Protein AF-X0XVJ3-F1 (afdb_monomer)

pLDDT: mean 87.6, std 14.38, range [39.53, 98.56]

Nearest PDB structures (foldseek):
  1xoc-assembly1_A  TM=8.394E-01  e=3.264E-09  Bacillus subtilis
  2noo-assembly1_A  TM=8.140E-01  e=4.674E-08  Escherichia coli K-12
  4oeu-assembly1_A  TM=8.675E-01  e=1.258E-07  Campylobacter jejuni subsp. jejuni NCTC 11168 = ATCC 700819
  4oes-assembly1_A  TM=7.755E-01  e=3.030E-08  Brucella suis
  5yhg-assembly1_A  TM=7.948E-01  e=1.084E-05  Staphylococcus aureus

InterPro domains:
  IPR000914 Solute-binding protein family 5 domain [PF00496] (13-112)
  IPR039424 Solute-binding protein family 5 [PTHR30290] (11-183)

Structure (mmCIF, N/CA/C/O backbone):
data_AF-X0XVJ3-F1
#
_entry.id   AF-X0XVJ3-F1
#
loop_
_atom_site.group_PDB
_atom_site.id
_atom_site.type_symbol
_atom_site.label_atom_id
_atom_site.label_alt_id
_atom_site.label_comp_id
_atom_site.label_asym_id
_atom_site.label_entity_id
_atom_site.label_seq_id
_atom_site.pdbx_PDB_ins_code
_atom_site.Cartn_x
_atom_site.Cartn_y
_atom_site.Cartn_z
_atom_site.occupancy
_atom_site.B_iso_or_equiv
_atom_site.auth_seq_id
_atom_site.auth_comp_id
_atom_site.auth_asym_id
_atom_site.auth_atom_id
_atom_site.pdbx_PDB_model_num
ATOM 1 N N . MET A 1 1 ? 5.724 -6.124 -16.038 1.00 57.69 1 MET A N 1
ATOM 2 C CA . MET A 1 1 ? 6.894 -6.529 -15.238 1.00 57.69 1 MET A CA 1
ATOM 3 C C . MET A 1 1 ? 7.642 -7.742 -15.782 1.00 57.69 1 MET A C 1
ATOM 5 O O . MET A 1 1 ? 8.840 -7.755 -15.599 1.00 57.69 1 MET A O 1
ATOM 9 N N . GLY A 1 2 ? 7.043 -8.700 -16.508 1.00 73.19 2 GLY A N 1
ATOM 10 C CA . GLY A 1 2 ? 7.837 -9.722 -17.224 1.00 73.19 2 GLY A CA 1
ATOM 11 C C . GLY A 1 2 ? 8.824 -10.461 -16.310 1.00 73.19 2 GLY A C 1
ATOM 12 O O . GLY A 1 2 ? 8.446 -10.845 -15.207 1.00 73.19 2 GLY A O 1
ATOM 13 N N . ASP A 1 3 ? 10.075 -10.588 -16.748 1.00 81.56 3 ASP A N 1
ATOM 14 C CA . ASP A 1 3 ? 11.139 -11.284 -16.011 1.00 81.56 3 ASP A CA 1
ATOM 15 C C . ASP A 1 3 ? 11.620 -10.528 -14.755 1.00 81.56 3 ASP A C 1
ATOM 17 O O . ASP A 1 3 ? 12.412 -11.063 -13.988 1.00 81.56 3 ASP A O 1
ATOM 21 N N . TRP A 1 4 ? 11.128 -9.310 -14.500 1.00 88.00 4 TRP A N 1
ATOM 22 C CA . TRP A 1 4 ? 11.471 -8.531 -13.307 1.00 88.00 4 TRP A CA 1
ATOM 23 C C . TRP A 1 4 ? 10.712 -8.963 -12.051 1.00 88.00 4 TRP A C 1
ATOM 25 O O . TRP A 1 4 ? 11.080 -8.539 -10.965 1.00 88.00 4 TRP A O 1
ATOM 35 N N . VAL A 1 5 ? 9.660 -9.780 -12.161 1.00 88.12 5 VAL A N 1
ATOM 36 C CA . VAL A 1 5 ? 8.877 -10.227 -10.993 1.00 88.12 5 VAL A CA 1
ATOM 37 C C . VAL A 1 5 ? 9.627 -11.324 -10.244 1.00 88.12 5 VAL A C 1
ATOM 39 O O . VAL A 1 5 ? 9.959 -12.348 -10.842 1.00 88.12 5 VAL A O 1
ATOM 42 N N . ASN A 1 6 ? 9.832 -11.141 -8.940 1.00 91.94 6 ASN A N 1
ATOM 43 C CA . ASN A 1 6 ? 10.345 -12.192 -8.073 1.00 91.94 6 ASN A CA 1
ATOM 44 C C . ASN A 1 6 ? 9.269 -13.279 -7.897 1.00 91.94 6 ASN A C 1
ATOM 46 O O . ASN A 1 6 ? 8.253 -13.075 -7.231 1.00 91.94 6 ASN A O 1
ATOM 50 N N . ALA A 1 7 ? 9.475 -14.435 -8.531 1.00 89.25 7 ALA A N 1
ATOM 51 C CA . ALA A 1 7 ? 8.517 -15.541 -8.519 1.00 89.25 7 ALA A CA 1
ATOM 52 C C . ALA A 1 7 ? 8.515 -16.345 -7.206 1.00 89.25 7 ALA A C 1
ATOM 54 O O . ALA A 1 7 ? 7.609 -17.157 -7.004 1.00 89.25 7 ALA A O 1
ATOM 55 N N . ASP A 1 8 ? 9.504 -16.128 -6.336 1.00 92.12 8 ASP A N 1
ATOM 56 C CA . ASP A 1 8 ? 9.624 -16.822 -5.053 1.00 92.12 8 ASP A CA 1
ATOM 57 C C . ASP A 1 8 ? 8.793 -16.147 -3.948 1.00 92.12 8 ASP A C 1
ATOM 59 O O . ASP A 1 8 ? 8.512 -16.768 -2.919 1.00 92.12 8 ASP A O 1
ATOM 63 N N . LEU A 1 9 ? 8.328 -14.910 -4.173 1.00 90.88 9 LEU A N 1
ATOM 64 C CA . LEU A 1 9 ? 7.411 -14.224 -3.264 1.00 90.88 9 LEU A CA 1
ATOM 65 C C . LEU A 1 9 ? 6.023 -14.865 -3.323 1.00 90.88 9 LEU A C 1
ATOM 67 O O . LEU A 1 9 ? 5.309 -14.803 -4.328 1.00 90.88 9 LEU A O 1
ATOM 71 N N . VAL A 1 10 ? 5.626 -15.480 -2.211 1.00 90.44 10 VAL A N 1
ATOM 72 C CA . VAL A 1 10 ? 4.333 -16.153 -2.083 1.00 90.44 10 VAL A CA 1
ATOM 73 C C . VAL A 1 10 ? 3.303 -15.180 -1.505 1.00 90.44 10 VAL A C 1
ATOM 75 O O . VAL A 1 10 ? 3.509 -14.676 -0.401 1.00 90.44 10 VAL A O 1
ATOM 78 N N . PRO A 1 11 ? 2.167 -14.943 -2.188 1.00 87.00 11 PRO A N 1
ATOM 79 C CA . PRO A 1 11 ? 1.102 -14.103 -1.654 1.00 87.00 11 PRO A CA 1
ATOM 80 C C . PRO A 1 11 ? 0.586 -14.611 -0.306 1.00 87.00 11 PRO A C 1
ATOM 82 O O . PRO A 1 11 ? 0.371 -15.812 -0.122 1.00 87.00 11 PRO A O 1
ATOM 85 N N . ILE A 1 12 ? 0.330 -13.682 0.612 1.00 89.38 12 ILE A N 1
ATOM 86 C CA . ILE A 1 12 ? -0.247 -14.000 1.917 1.00 89.38 12 ILE A CA 1
ATOM 87 C C . ILE A 1 12 ? -1.716 -14.393 1.708 1.00 89.38 12 ILE A C 1
ATOM 89 O O . ILE A 1 12 ? -2.473 -13.623 1.106 1.00 89.38 12 ILE A O 1
ATOM 93 N N . PRO A 1 13 ? -2.142 -15.586 2.156 1.00 91.75 13 PRO A N 1
ATOM 94 C CA . PRO A 1 13 ? -3.535 -15.982 2.052 1.00 91.75 13 PRO A CA 1
ATOM 95 C C . PRO A 1 13 ? -4.406 -15.125 2.973 1.00 91.75 13 PRO A C 1
ATOM 97 O O . PRO A 1 13 ? -3.974 -14.687 4.036 1.00 91.75 13 PRO A O 1
ATOM 100 N N . PHE A 1 14 ? -5.663 -14.927 2.582 1.00 91.81 14 PHE A N 1
ATOM 101 C CA . PHE A 1 14 ? -6.652 -14.323 3.466 1.00 91.81 14 PHE A CA 1
ATOM 102 C C . PHE A 1 14 ? -6.987 -15.289 4.610 1.00 91.81 14 PHE A C 1
ATOM 104 O O . PHE A 1 14 ? -7.555 -16.357 4.363 1.00 91.81 14 PHE A O 1
ATOM 111 N N . ASP A 1 15 ? -6.623 -14.907 5.834 1.00 95.69 15 ASP A N 1
ATOM 112 C CA . ASP A 1 15 ? -6.812 -15.697 7.052 1.00 95.69 15 ASP A CA 1
ATOM 113 C C . ASP A 1 15 ? -7.130 -14.773 8.251 1.00 95.69 15 ASP A C 1
ATOM 115 O O . ASP A 1 15 ? -6.219 -14.223 8.877 1.00 95.69 15 ASP A O 1
ATOM 119 N N . PRO A 1 16 ? -8.423 -14.557 8.563 1.00 95.62 16 PRO A N 1
ATOM 120 C CA . PRO A 1 16 ? -8.834 -13.740 9.705 1.00 95.62 16 PRO A CA 1
ATOM 121 C C . PRO A 1 16 ? -8.408 -14.311 11.061 1.00 95.62 16 PRO A C 1
ATOM 123 O O . PRO A 1 16 ? -8.186 -13.542 11.995 1.00 95.62 16 PRO A O 1
ATOM 126 N N . ASP A 1 17 ? -8.278 -15.635 11.196 1.00 96.75 17 ASP A N 1
ATOM 127 C CA . ASP A 1 17 ? -7.848 -16.251 12.456 1.00 96.75 17 ASP A CA 1
ATOM 128 C C . ASP A 1 17 ? -6.380 -15.896 12.736 1.00 96.75 17 ASP A C 1
ATOM 130 O O . ASP A 1 17 ? -6.022 -15.519 13.854 1.00 96.75 17 ASP A O 1
ATOM 134 N N . GLU A 1 18 ? -5.537 -15.937 11.701 1.00 96.50 18 GLU A N 1
ATOM 135 C CA . GLU A 1 18 ? -4.146 -15.491 11.789 1.00 96.50 18 GLU A CA 1
ATOM 136 C C . GLU A 1 18 ? -4.036 -13.980 12.038 1.00 96.50 18 GLU A C 1
ATOM 138 O O . GLU A 1 18 ? -3.216 -13.548 12.850 1.00 96.50 18 GLU A O 1
ATOM 143 N N . GLY A 1 19 ? -4.890 -13.172 11.399 1.00 95.62 19 GLY A N 1
ATOM 144 C CA . GLY A 1 19 ? -4.974 -11.731 11.659 1.00 95.62 19 GLY A CA 1
ATOM 145 C C . GLY A 1 19 ? -5.301 -11.422 13.123 1.00 95.62 19 GLY A C 1
ATOM 146 O O . GLY A 1 19 ? -4.598 -10.638 13.762 1.00 95.62 19 GLY A O 1
ATOM 147 N N . ASN A 1 20 ? -6.304 -12.104 13.684 1.00 96.62 20 ASN A N 1
ATOM 148 C CA . ASN A 1 20 ? -6.654 -11.999 15.101 1.00 96.62 20 ASN A CA 1
ATOM 149 C C . ASN A 1 20 ? -5.478 -12.389 16.009 1.00 96.62 20 ASN A C 1
ATOM 151 O O . ASN A 1 20 ? -5.160 -11.648 16.937 1.00 96.62 20 ASN A O 1
ATOM 155 N N . ARG A 1 21 ? -4.788 -13.500 15.713 1.00 97.31 21 ARG A N 1
ATOM 156 C CA . ARG A 1 21 ? -3.612 -13.944 16.481 1.00 97.31 21 ARG A CA 1
ATOM 157 C C . ARG A 1 21 ? -2.502 -12.889 16.490 1.00 97.31 21 ARG A C 1
ATOM 159 O O . ARG A 1 21 ? -1.929 -12.626 17.543 1.00 97.31 21 ARG A O 1
ATOM 166 N N . ILE A 1 22 ? -2.194 -12.292 15.337 1.00 96.50 22 ILE A N 1
ATOM 167 C CA . ILE A 1 22 ? -1.153 -11.259 15.216 1.00 96.50 22 ILE A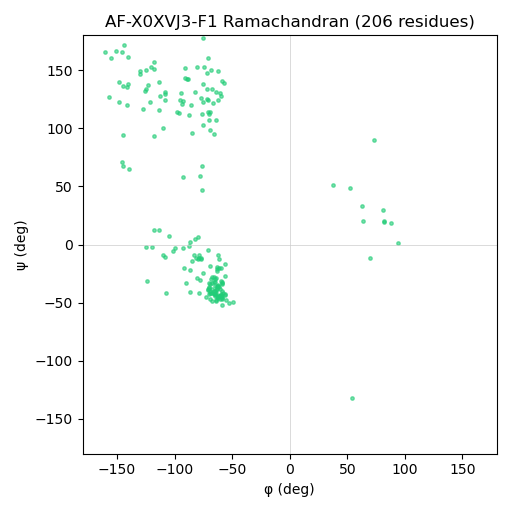 CA 1
ATOM 168 C C . ILE A 1 22 ? -1.515 -10.023 16.047 1.00 96.50 22 ILE A C 1
ATOM 170 O O . ILE A 1 22 ? -0.661 -9.508 16.768 1.00 96.50 22 ILE A O 1
ATOM 174 N N . LEU A 1 23 ? -2.768 -9.564 15.974 1.00 97.19 23 LEU A N 1
ATOM 175 C CA . LEU A 1 23 ? -3.234 -8.404 16.737 1.00 97.19 23 LEU A CA 1
ATOM 176 C C . LEU A 1 23 ? -3.198 -8.664 18.249 1.00 97.19 23 LEU A C 1
ATOM 178 O O . LEU A 1 23 ? -2.712 -7.820 18.997 1.00 97.19 23 LEU A O 1
ATOM 182 N N . GLU A 1 24 ? -3.623 -9.849 18.695 1.00 95.12 24 GLU A N 1
ATOM 183 C CA . GLU A 1 24 ? -3.545 -10.258 20.105 1.00 95.12 24 GLU A CA 1
ATOM 184 C C . GLU A 1 24 ? -2.098 -10.330 20.609 1.00 95.12 24 GLU A C 1
ATOM 186 O O . GLU A 1 24 ? -1.783 -9.810 21.677 1.00 95.12 24 GLU A O 1
ATOM 191 N N . GLU A 1 25 ? -1.187 -10.933 19.838 1.00 97.06 25 GLU A N 1
ATOM 192 C CA . GLU A 1 25 ? 0.235 -11.010 20.201 1.00 97.06 25 GLU A CA 1
ATOM 193 C C . GLU A 1 25 ? 0.913 -9.637 20.250 1.00 97.06 25 GLU A C 1
ATOM 195 O O . GLU A 1 25 ? 1.844 -9.439 21.035 1.00 97.06 25 GLU A O 1
ATOM 200 N N . ALA A 1 26 ? 0.435 -8.690 19.442 1.00 96.62 26 ALA A N 1
ATOM 201 C CA . ALA A 1 26 ? 0.865 -7.299 19.470 1.00 96.62 26 ALA A CA 1
ATOM 202 C C . ALA A 1 26 ? 0.218 -6.482 20.609 1.00 96.62 26 ALA A C 1
ATOM 204 O O . ALA A 1 26 ? 0.667 -5.368 20.878 1.00 96.62 26 ALA A O 1
ATOM 205 N N . GLY A 1 27 ? -0.769 -7.043 21.317 1.00 96.50 27 GLY A N 1
ATOM 206 C CA . GLY A 1 27 ? -1.428 -6.415 22.464 1.00 96.50 27 GLY A CA 1
ATOM 207 C C . GLY A 1 27 ? -2.626 -5.533 22.114 1.00 96.50 27 GLY A C 1
ATOM 208 O O . GLY A 1 27 ? -3.008 -4.711 22.942 1.00 96.50 27 GLY A O 1
ATOM 209 N N . TYR A 1 28 ? -3.203 -5.690 20.920 1.00 97.81 28 TYR A N 1
ATOM 210 C CA . TYR A 1 28 ? -4.453 -5.036 20.542 1.00 97.81 28 TYR A CA 1
ATOM 211 C C . TYR A 1 28 ? -5.636 -5.905 20.961 1.00 97.81 28 TYR A C 1
ATOM 213 O O . TYR A 1 28 ? -5.858 -6.979 20.394 1.00 97.81 28 TYR A O 1
ATOM 221 N N . GLU A 1 29 ? -6.411 -5.457 21.939 1.00 95.62 29 GLU A N 1
AT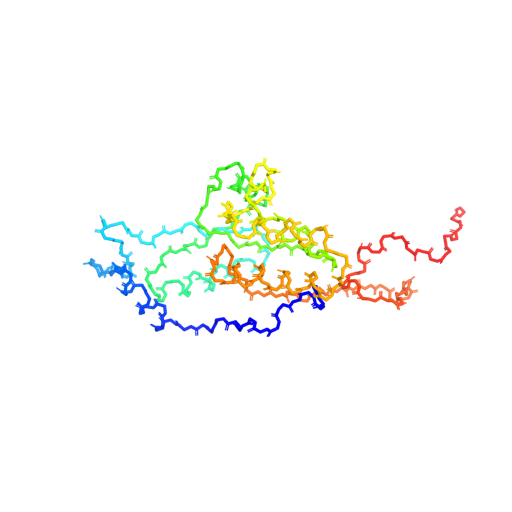OM 222 C CA . GLU A 1 29 ? -7.548 -6.194 22.504 1.00 95.62 29 GLU A CA 1
ATOM 223 C C . GLU A 1 29 ? -8.807 -5.329 22.430 1.00 95.62 29 GLU A C 1
ATOM 225 O O . GLU A 1 29 ? -8.692 -4.119 22.479 1.00 95.62 29 GLU A O 1
ATOM 230 N N . ASP A 1 30 ? -9.990 -5.936 22.311 1.00 96.31 30 ASP A N 1
ATOM 231 C CA . ASP A 1 30 ? -11.277 -5.244 22.504 1.00 96.31 30 ASP A CA 1
ATOM 232 C C . ASP A 1 30 ? -11.597 -5.252 24.008 1.00 96.31 30 ASP A C 1
ATOM 234 O O . ASP A 1 30 ? -12.032 -6.261 24.582 1.00 96.31 30 ASP A O 1
ATOM 238 N N . SER A 1 31 ? -11.254 -4.155 24.674 1.00 94.06 31 SER A N 1
ATOM 239 C CA . SER A 1 31 ? -11.276 -4.022 26.127 1.00 94.06 31 SER A CA 1
ATOM 240 C C . SER A 1 31 ? -12.636 -3.583 26.674 1.00 94.06 31 SER A C 1
ATOM 242 O O . SER A 1 31 ? -12.933 -3.850 27.850 1.00 94.06 31 SER A O 1
ATOM 244 N N . ASP A 1 32 ? -13.478 -2.956 25.849 1.00 94.38 32 ASP A N 1
ATOM 245 C CA . ASP A 1 32 ? -14.793 -2.447 26.241 1.00 94.38 32 ASP A CA 1
ATOM 246 C C . ASP A 1 32 ? -15.988 -3.245 25.670 1.00 94.38 32 ASP A C 1
ATOM 248 O O . ASP A 1 32 ? -17.110 -3.144 26.190 1.00 94.38 32 ASP A O 1
ATOM 252 N N . GLY A 1 33 ? -15.726 -4.151 24.726 1.00 95.25 33 GLY A N 1
ATOM 253 C CA . GLY A 1 33 ? -16.678 -5.088 24.142 1.00 95.25 33 GLY A CA 1
ATOM 254 C C . GLY A 1 33 ? -17.544 -4.488 23.036 1.00 95.25 33 GLY A C 1
ATOM 255 O O . GLY A 1 33 ? -18.638 -5.022 22.791 1.00 95.25 33 GLY A O 1
ATOM 256 N N . ASP A 1 34 ? -17.132 -3.377 22.423 1.00 96.00 34 ASP A N 1
ATOM 257 C CA . ASP A 1 34 ? -17.852 -2.736 21.321 1.00 96.00 34 ASP A CA 1
ATOM 258 C C . ASP A 1 34 ? -17.562 -3.359 19.940 1.00 96.00 34 ASP A C 1
ATOM 260 O O . ASP A 1 34 ? -18.306 -3.110 18.982 1.00 96.00 34 ASP A O 1
ATOM 264 N N . GLY A 1 35 ? -16.575 -4.259 19.870 1.00 95.62 35 GLY A N 1
ATOM 265 C CA . GLY A 1 35 ? -16.154 -4.963 18.663 1.00 95.62 35 GLY A CA 1
ATOM 266 C C . GLY A 1 35 ? -14.992 -4.308 17.913 1.00 95.62 35 GLY A C 1
ATOM 267 O O . GLY A 1 35 ? -14.594 -4.839 16.874 1.00 95.62 35 GLY A O 1
ATOM 268 N N . ILE A 1 36 ? -14.445 -3.195 18.404 1.00 98.12 36 ILE A N 1
ATOM 269 C CA . ILE A 1 36 ? -13.250 -2.530 17.882 1.00 98.12 36 ILE A CA 1
ATOM 270 C C . ILE A 1 36 ? -12.114 -2.754 18.884 1.00 98.12 36 ILE A C 1
ATOM 272 O O . ILE A 1 36 ? -12.267 -2.575 20.083 1.00 98.12 36 ILE A O 1
ATOM 276 N N . ARG A 1 37 ? -10.947 -3.181 18.402 1.00 98.31 37 ARG A N 1
ATOM 277 C CA . ARG A 1 37 ? -9.769 -3.353 19.259 1.00 98.31 37 ARG A CA 1
ATOM 278 C C . ARG A 1 37 ? -9.175 -1.997 19.614 1.00 98.31 37 ARG A C 1
ATOM 280 O O . ARG A 1 37 ? -9.224 -1.069 18.807 1.00 98.31 37 ARG A O 1
ATOM 287 N N . GLU A 1 38 ? -8.516 -1.913 20.759 1.00 98.19 38 GLU A N 1
ATOM 288 C CA . GLU A 1 38 ? -7.741 -0.750 21.169 1.00 98.19 38 GLU A CA 1
ATOM 289 C C . GLU A 1 38 ? -6.256 -1.071 21.346 1.00 98.19 38 GLU A C 1
ATOM 291 O O . GLU A 1 38 ? -5.851 -2.217 21.556 1.00 98.19 38 GLU A O 1
ATOM 296 N N . ASP A 1 39 ? -5.424 -0.036 21.246 1.00 96.12 39 ASP A N 1
ATOM 297 C CA . ASP A 1 39 ? -4.016 -0.106 21.619 1.00 96.12 39 ASP A CA 1
ATOM 298 C C . ASP A 1 39 ? -3.811 -0.096 23.148 1.00 96.12 39 ASP A C 1
ATOM 300 O O . ASP A 1 39 ? -4.740 0.040 23.946 1.00 96.12 39 ASP A O 1
ATOM 304 N N . ALA A 1 40 ? -2.552 -0.208 23.580 1.00 93.44 40 ALA A N 1
ATOM 305 C CA . ALA A 1 40 ? -2.197 -0.219 25.000 1.00 93.44 40 ALA A CA 1
ATOM 306 C C . ALA A 1 40 ? -2.545 1.084 25.755 1.00 93.44 40 ALA A C 1
ATOM 308 O O . ALA A 1 40 ? -2.607 1.073 26.988 1.00 93.44 40 ALA A O 1
ATOM 309 N N . ASP A 1 41 ? -2.752 2.191 25.037 1.00 94.75 41 ASP A N 1
ATOM 310 C CA . ASP A 1 41 ? -3.157 3.486 25.584 1.00 94.75 41 ASP A CA 1
ATOM 311 C C . ASP A 1 41 ? -4.693 3.668 25.573 1.00 94.75 41 ASP A C 1
ATOM 313 O O . ASP A 1 41 ? -5.200 4.655 26.119 1.00 94.75 41 ASP A O 1
ATOM 317 N N . GLY A 1 42 ? -5.437 2.698 25.028 1.00 95.12 42 GLY A N 1
ATOM 318 C CA . GLY A 1 42 ? -6.894 2.699 24.918 1.00 95.12 42 GLY A CA 1
ATOM 319 C C . GLY A 1 42 ? -7.422 3.492 23.722 1.00 95.12 42 GLY A C 1
ATOM 320 O O . GLY A 1 42 ? -8.579 3.912 23.745 1.00 95.12 42 GLY A O 1
ATOM 321 N N . ASN A 1 43 ? -6.593 3.754 22.707 1.00 96.88 43 ASN A N 1
ATOM 322 C CA . ASN A 1 43 ? -7.067 4.354 21.462 1.00 96.88 43 ASN A CA 1
ATOM 323 C C . ASN A 1 43 ? -7.654 3.259 20.563 1.00 96.88 43 ASN A C 1
ATOM 325 O O . ASN A 1 43 ? -6.983 2.248 20.341 1.00 96.88 43 ASN A O 1
ATOM 329 N N . PRO A 1 44 ? -8.863 3.449 20.012 1.00 97.81 44 PRO A N 1
ATOM 330 C CA . PRO A 1 44 ? -9.476 2.451 19.151 1.00 97.81 44 PRO A CA 1
ATOM 331 C C . PRO A 1 44 ? -8.769 2.382 17.793 1.00 97.81 44 PRO A C 1
ATOM 333 O O . PRO A 1 44 ? -8.285 3.394 17.276 1.00 97.81 44 PRO A O 1
ATOM 336 N N . LEU A 1 45 ? -8.735 1.189 17.196 1.00 98.19 45 LEU A N 1
ATOM 337 C CA . LEU A 1 45 ? -8.213 0.947 15.851 1.00 98.19 45 LEU A CA 1
ATOM 338 C C . LEU A 1 45 ? -9.213 1.424 14.789 1.00 98.19 45 LEU A C 1
ATOM 340 O O . LEU A 1 45 ? -9.816 0.630 14.063 1.00 98.19 45 LEU A O 1
ATOM 344 N N . GLU A 1 46 ? -9.396 2.740 14.720 1.00 97.88 46 GLU A N 1
ATOM 345 C CA . GLU A 1 46 ? -10.215 3.417 13.719 1.00 97.88 46 GLU A CA 1
ATOM 346 C C . GLU A 1 46 ? -9.336 4.165 12.718 1.00 97.88 46 GLU A C 1
ATOM 348 O O . GLU A 1 46 ? -8.544 5.031 13.087 1.00 97.88 46 GLU A O 1
ATOM 353 N N . TYR A 1 47 ? -9.518 3.865 11.436 1.00 98.06 47 TYR A N 1
ATOM 354 C CA . TYR A 1 47 ? -8.700 4.402 10.358 1.00 98.06 47 TYR A CA 1
ATOM 355 C C . TYR A 1 47 ? -9.550 4.975 9.228 1.00 98.06 47 TYR A C 1
ATOM 357 O O . TYR A 1 47 ? -10.649 4.510 8.916 1.00 98.06 47 TYR A O 1
ATOM 365 N N . ARG A 1 48 ? -9.010 5.987 8.557 1.00 97.25 48 ARG A N 1
ATOM 366 C CA . ARG A 1 48 ? -9.608 6.609 7.380 1.00 97.25 48 ARG A CA 1
ATOM 367 C C . ARG A 1 48 ? -9.212 5.827 6.130 1.00 97.25 48 ARG A C 1
ATOM 369 O O . ARG A 1 48 ? -8.028 5.712 5.818 1.00 97.25 48 ARG A O 1
ATOM 376 N N . LEU A 1 49 ? -10.211 5.307 5.414 1.00 97.38 49 LEU A N 1
ATOM 377 C CA . LEU A 1 49 ? -10.033 4.514 4.196 1.00 97.38 49 LEU A CA 1
ATOM 378 C C . LEU A 1 49 ? -10.580 5.255 2.974 1.00 97.38 49 LEU A C 1
ATOM 380 O O . LEU A 1 49 ? -11.792 5.461 2.857 1.00 97.38 49 LEU A O 1
ATOM 384 N N . TYR A 1 50 ? -9.693 5.602 2.046 1.00 95.69 50 TYR A N 1
ATOM 385 C CA . TYR A 1 50 ? -10.013 6.439 0.894 1.00 95.69 50 TYR A CA 1
ATOM 386 C C . TYR A 1 50 ? -9.817 5.737 -0.450 1.00 95.69 50 TYR A C 1
ATOM 388 O O . TYR A 1 50 ? -8.970 4.858 -0.595 1.00 95.69 50 TYR A O 1
ATOM 396 N N . ALA A 1 51 ? -10.596 6.146 -1.450 1.00 94.56 51 ALA A N 1
ATOM 397 C CA . ALA A 1 51 ? -10.339 5.862 -2.860 1.00 94.56 51 ALA A CA 1
ATOM 398 C C . ALA A 1 51 ? -10.998 6.921 -3.755 1.00 94.56 51 ALA A C 1
ATOM 400 O O . ALA A 1 51 ? -11.964 7.576 -3.356 1.00 94.56 51 ALA A O 1
ATOM 401 N N . ASP A 1 52 ? -10.520 7.021 -4.993 1.00 91.88 52 ASP A N 1
ATOM 402 C CA . ASP A 1 52 ? -11.144 7.834 -6.041 1.00 91.88 52 ASP A CA 1
ATOM 403 C C . ASP A 1 52 ? -12.570 7.335 -6.363 1.00 91.88 52 ASP A C 1
ATOM 405 O O . ASP A 1 52 ? -12.868 6.138 -6.285 1.00 91.88 52 ASP A O 1
ATOM 409 N N . GLU A 1 53 ? -13.468 8.228 -6.767 1.00 87.38 53 GLU A N 1
ATOM 410 C CA . GLU A 1 53 ? -14.871 7.955 -7.085 1.00 87.38 53 GLU A CA 1
ATOM 411 C C . GLU A 1 53 ? -15.084 7.275 -8.455 1.00 87.38 53 GLU A C 1
ATOM 413 O O . GLU A 1 53 ? -15.971 7.610 -9.244 1.00 87.38 53 GLU A O 1
ATOM 418 N N . ILE A 1 54 ? -14.303 6.231 -8.738 1.00 81.06 54 ILE A N 1
ATOM 419 C CA . ILE A 1 54 ? -14.478 5.368 -9.910 1.00 81.06 54 ILE A CA 1
ATOM 420 C C . ILE A 1 54 ? -15.447 4.228 -9.563 1.00 81.06 54 ILE A C 1
ATOM 422 O O . ILE A 1 54 ? -15.422 3.657 -8.473 1.00 81.06 54 ILE A O 1
ATOM 426 N N . GLY A 1 55 ? -16.302 3.837 -10.515 1.00 76.19 55 GLY A N 1
ATOM 427 C CA . GLY A 1 55 ? -17.435 2.930 -10.268 1.00 76.19 55 GLY A CA 1
ATOM 428 C C . GLY A 1 55 ? -17.116 1.554 -9.654 1.00 76.19 55 GLY A C 1
ATOM 429 O O . GLY A 1 55 ? -18.027 0.906 -9.146 1.00 76.19 55 GLY A O 1
ATOM 430 N N . THR A 1 56 ? -15.864 1.086 -9.682 1.00 84.12 56 THR A N 1
ATOM 431 C CA . THR A 1 56 ? -15.437 -0.173 -9.042 1.00 84.12 56 THR A CA 1
ATOM 432 C C . THR A 1 56 ? -14.918 -0.002 -7.613 1.00 84.12 56 THR A C 1
ATOM 434 O O . THR A 1 56 ? -14.917 -0.978 -6.867 1.00 84.12 56 THR A O 1
ATOM 437 N N . GLN A 1 57 ? -14.510 1.207 -7.216 1.00 89.62 57 GLN A N 1
ATOM 438 C CA . GLN A 1 57 ? -13.773 1.445 -5.969 1.00 89.62 57 GLN A CA 1
ATOM 439 C C . GLN A 1 57 ? -14.651 1.265 -4.736 1.00 89.62 57 GLN A C 1
ATOM 441 O O . GLN A 1 57 ? -14.207 0.647 -3.775 1.00 89.62 57 GLN A O 1
ATOM 446 N N . ALA A 1 58 ? -15.922 1.686 -4.800 1.00 92.31 58 ALA A N 1
ATOM 447 C CA . ALA A 1 58 ? -16.887 1.499 -3.710 1.00 92.31 58 ALA A CA 1
ATOM 448 C C . ALA A 1 58 ? -16.901 0.049 -3.211 1.00 92.31 58 ALA A C 1
ATOM 450 O O . ALA A 1 58 ? -16.763 -0.226 -2.025 1.00 92.31 58 ALA A O 1
ATOM 451 N N . ARG A 1 59 ? -17.007 -0.891 -4.157 1.00 93.88 59 ARG A N 1
ATOM 452 C CA . ARG A 1 59 ? -17.106 -2.316 -3.855 1.00 93.88 59 ARG A CA 1
ATOM 453 C C . ARG A 1 59 ? -15.809 -2.886 -3.295 1.00 93.88 59 ARG A C 1
ATOM 455 O O . ARG A 1 59 ? -15.854 -3.811 -2.494 1.00 93.88 59 ARG A O 1
ATOM 462 N N . ILE A 1 60 ? -14.671 -2.377 -3.754 1.00 94.31 60 ILE A N 1
ATOM 463 C CA . ILE A 1 60 ? -13.360 -2.805 -3.268 1.00 94.31 60 ILE A CA 1
ATOM 464 C C . ILE A 1 60 ? -13.169 -2.331 -1.828 1.00 94.31 60 ILE A C 1
ATOM 466 O O . ILE A 1 60 ? -12.826 -3.146 -0.977 1.00 94.31 60 ILE A O 1
ATOM 470 N N . LEU A 1 61 ? -13.472 -1.062 -1.540 1.00 95.94 61 LEU A N 1
ATOM 471 C CA . LEU A 1 61 ? -13.382 -0.535 -0.182 1.00 95.94 61 LEU A CA 1
ATOM 472 C C . LEU A 1 61 ? -14.347 -1.230 0.781 1.00 95.94 61 LEU A C 1
ATOM 474 O O . LEU A 1 61 ? -13.953 -1.503 1.905 1.00 95.94 61 LEU A O 1
ATOM 478 N N . GLU A 1 62 ? -15.570 -1.565 0.354 1.00 96.19 62 GLU A N 1
ATOM 479 C CA . GLU A 1 62 ? -16.495 -2.385 1.155 1.00 96.19 62 GLU A CA 1
ATOM 480 C C . GLU A 1 62 ? -15.859 -3.722 1.558 1.00 96.19 62 GLU A C 1
ATOM 482 O O . GLU A 1 62 ? -15.886 -4.080 2.726 1.00 96.19 62 GLU A O 1
ATOM 487 N N . ILE A 1 63 ? -15.240 -4.439 0.612 1.00 96.00 63 ILE A N 1
ATOM 488 C CA . ILE A 1 63 ? -14.603 -5.737 0.888 1.00 96.00 63 ILE A CA 1
ATOM 489 C C . ILE A 1 63 ? -13.431 -5.584 1.866 1.00 96.00 63 ILE A C 1
ATOM 491 O O . ILE A 1 63 ? -13.267 -6.418 2.752 1.00 96.00 63 ILE A O 1
ATOM 495 N N . ILE A 1 64 ? -12.616 -4.538 1.699 1.00 96.69 64 ILE A N 1
ATOM 496 C CA . ILE A 1 64 ? -11.496 -4.246 2.604 1.00 96.69 64 ILE A CA 1
ATOM 497 C C . ILE A 1 64 ? -12.026 -3.915 4.003 1.00 96.69 64 ILE A C 1
ATOM 499 O O . ILE A 1 64 ? -11.554 -4.481 4.983 1.00 96.69 64 ILE A O 1
ATOM 503 N N . SER A 1 65 ? -13.025 -3.035 4.086 1.00 97.81 65 SER A N 1
ATOM 504 C CA . SER A 1 65 ? -13.645 -2.604 5.340 1.00 97.81 65 SER A CA 1
ATOM 505 C C . SER A 1 65 ? -14.273 -3.773 6.097 1.00 97.81 65 SER A C 1
ATOM 507 O O . SER A 1 65 ? -13.991 -3.949 7.277 1.00 97.81 65 SER A O 1
ATOM 509 N N . ASP A 1 66 ? -15.041 -4.622 5.407 1.00 97.44 66 ASP A N 1
ATOM 510 C CA . ASP A 1 66 ? -15.652 -5.819 5.993 1.00 97.44 66 ASP A CA 1
ATOM 511 C C . ASP A 1 66 ? -14.575 -6.782 6.532 1.00 97.44 66 ASP A C 1
ATOM 513 O O . ASP A 1 66 ? -14.688 -7.281 7.649 1.00 97.44 66 ASP A O 1
ATOM 517 N N . GLY A 1 67 ? -13.495 -7.008 5.772 1.00 96.69 67 GLY A N 1
ATOM 518 C CA . GLY A 1 67 ? -12.399 -7.884 6.197 1.00 96.69 67 GLY A CA 1
ATOM 519 C C . GLY A 1 67 ? -11.592 -7.344 7.384 1.00 96.69 67 GLY A C 1
ATOM 520 O O . GLY A 1 67 ? -11.123 -8.128 8.206 1.00 96.69 67 GLY A O 1
ATOM 521 N N . LEU A 1 68 ? -11.439 -6.021 7.494 1.00 97.75 68 LEU A N 1
ATOM 522 C CA . LEU A 1 68 ? -10.832 -5.368 8.659 1.00 97.75 68 LEU A CA 1
ATOM 523 C C . LEU A 1 68 ? -11.755 -5.443 9.884 1.00 97.75 68 LEU A C 1
ATOM 525 O O . LEU A 1 68 ? -11.291 -5.727 10.990 1.00 97.75 68 LEU A O 1
ATOM 529 N N . ALA A 1 69 ? -13.063 -5.276 9.685 1.00 97.81 69 ALA A N 1
ATOM 530 C CA . ALA A 1 69 ? -14.049 -5.384 10.754 1.00 97.81 69 ALA A CA 1
ATOM 531 C C . ALA A 1 69 ? -14.094 -6.798 11.362 1.00 97.81 69 ALA A C 1
ATOM 533 O O . ALA A 1 69 ? -14.224 -6.931 12.577 1.00 97.81 69 ALA A O 1
ATOM 534 N N . ASP A 1 70 ? -13.906 -7.849 10.554 1.00 97.06 70 ASP A N 1
ATOM 535 C CA . ASP A 1 70 ? -13.839 -9.246 11.020 1.00 97.06 70 ASP A CA 1
ATOM 536 C C . ASP A 1 70 ? -12.706 -9.509 12.037 1.00 97.06 70 ASP A C 1
ATOM 538 O O . ASP A 1 70 ? -12.755 -10.495 12.778 1.00 97.06 70 ASP A O 1
ATOM 542 N N . ILE A 1 71 ? -11.692 -8.639 12.089 1.00 97.75 71 ILE A N 1
ATOM 543 C CA . ILE A 1 71 ? -10.575 -8.709 13.045 1.00 97.75 71 ILE A CA 1
ATOM 544 C C . ILE A 1 71 ? -10.559 -7.537 14.039 1.00 97.75 71 ILE A C 1
ATOM 546 O O . ILE A 1 71 ? -9.581 -7.363 14.766 1.00 97.75 71 ILE A O 1
ATOM 550 N N . GLY A 1 72 ? -11.644 -6.759 14.110 1.00 97.94 72 GLY A N 1
ATOM 551 C CA . GLY A 1 72 ? -11.822 -5.672 15.076 1.00 97.94 72 GLY A CA 1
ATOM 552 C C . GLY A 1 72 ? -11.125 -4.361 14.705 1.00 97.94 72 GLY A C 1
ATOM 553 O O . GLY A 1 72 ? -10.714 -3.620 15.594 1.00 97.94 72 GLY A O 1
ATOM 554 N N . ILE A 1 73 ? -10.965 -4.074 13.411 1.00 98.56 73 ILE A N 1
ATOM 555 C CA . ILE A 1 73 ? -10.441 -2.799 12.904 1.00 98.56 73 ILE A CA 1
ATOM 556 C C . ILE A 1 73 ? -11.558 -2.055 12.163 1.00 98.56 73 ILE A C 1
ATOM 558 O O . ILE A 1 73 ? -12.177 -2.593 11.245 1.00 98.56 73 ILE A O 1
ATOM 562 N N . SER A 1 74 ? -11.798 -0.796 12.525 1.00 98.44 74 SER A N 1
ATOM 563 C CA . SER A 1 74 ? -12.804 0.056 11.885 1.00 98.44 74 SER A CA 1
ATOM 564 C C . SER A 1 74 ? -12.168 0.891 10.777 1.00 98.44 74 SER A C 1
ATOM 566 O O . SER A 1 74 ? -11.250 1.670 11.014 1.00 98.44 74 SER A O 1
ATOM 568 N N . ALA A 1 75 ? -12.656 0.738 9.547 1.00 98.44 75 ALA A N 1
ATOM 569 C CA . ALA A 1 75 ? -12.146 1.464 8.386 1.00 98.44 75 ALA A CA 1
ATOM 570 C C . ALA A 1 75 ? -13.275 1.792 7.396 1.00 98.44 75 ALA A C 1
ATOM 572 O O . ALA A 1 75 ? -13.388 1.144 6.349 1.00 98.44 75 ALA A O 1
ATOM 573 N N . PRO A 1 76 ? -14.182 2.728 7.725 1.00 97.50 76 PRO A N 1
ATOM 574 C CA . PRO A 1 76 ? -15.346 3.010 6.894 1.00 97.50 76 PRO A CA 1
ATOM 575 C C . PRO A 1 76 ? -14.936 3.570 5.515 1.00 97.50 76 PRO A C 1
ATOM 577 O O . PRO A 1 76 ? -14.170 4.536 5.450 1.00 97.50 76 PRO A O 1
ATOM 580 N N . PRO A 1 77 ? -15.474 3.026 4.404 1.00 96.75 77 PRO A N 1
ATOM 581 C CA . PRO A 1 77 ? -15.153 3.486 3.057 1.00 96.75 77 PRO A CA 1
ATOM 582 C C . PRO A 1 77 ? -15.517 4.950 2.824 1.00 96.75 77 PRO A C 1
ATOM 584 O O . PRO A 1 77 ? -16.664 5.352 3.031 1.00 96.75 77 PRO A O 1
ATOM 587 N N . THR A 1 78 ? -14.578 5.724 2.288 1.00 96.44 78 THR A N 1
ATOM 588 C CA . THR A 1 78 ? -14.825 7.093 1.833 1.00 96.44 78 THR A CA 1
ATOM 589 C C . THR A 1 78 ? -14.346 7.259 0.396 1.00 96.44 78 THR A C 1
ATOM 591 O O . THR A 1 78 ? -13.162 7.146 0.099 1.00 96.44 78 THR A O 1
ATOM 594 N N . LEU A 1 79 ? -15.284 7.544 -0.508 1.00 95.06 79 LEU A N 1
ATOM 595 C CA . LEU A 1 79 ? -14.959 7.937 -1.877 1.00 95.06 79 LEU A CA 1
ATOM 596 C C . LEU A 1 79 ? -14.825 9.451 -1.976 1.00 95.06 79 LEU A C 1
ATOM 598 O O . LEU A 1 79 ? -15.597 10.185 -1.352 1.00 95.06 79 LEU A O 1
ATOM 602 N N . MET A 1 80 ? -13.882 9.903 -2.789 1.00 94.25 80 MET A N 1
ATOM 603 C CA . MET A 1 80 ? -13.663 11.319 -3.061 1.00 94.25 80 MET A CA 1
ATOM 604 C C . MET A 1 80 ? -13.213 11.547 -4.501 1.00 94.25 80 MET A C 1
ATOM 606 O O . MET A 1 80 ? -12.838 10.608 -5.194 1.00 94.25 80 MET A O 1
ATOM 610 N N . ASP A 1 81 ? -13.269 12.803 -4.932 1.00 93.00 81 ASP A N 1
ATOM 611 C CA . ASP A 1 81 ? -12.697 13.234 -6.206 1.00 93.00 81 ASP A CA 1
ATOM 612 C C . ASP A 1 81 ? -11.188 12.936 -6.253 1.00 93.00 81 ASP A C 1
ATOM 614 O O . ASP A 1 81 ? -10.490 13.099 -5.250 1.00 93.00 81 ASP A O 1
ATOM 618 N N . GLY A 1 82 ? -10.695 12.501 -7.413 1.00 87.94 82 GLY A N 1
ATOM 619 C CA . GLY A 1 82 ? -9.302 12.103 -7.591 1.00 87.94 82 GLY A CA 1
ATOM 620 C C . GLY A 1 82 ? -8.294 13.190 -7.219 1.00 87.94 82 GLY A C 1
ATOM 621 O O . GLY A 1 82 ? -7.326 12.877 -6.532 1.00 87.94 82 GLY A O 1
ATOM 622 N N . ASP A 1 83 ? -8.524 14.456 -7.591 1.00 88.50 83 ASP A N 1
ATOM 623 C CA . ASP A 1 83 ? -7.604 15.551 -7.243 1.00 88.50 83 ASP A CA 1
ATOM 624 C C . ASP A 1 83 ? -7.577 15.761 -5.720 1.00 88.50 83 ASP A C 1
ATOM 626 O O . ASP A 1 83 ? -6.510 15.904 -5.129 1.00 88.50 83 ASP A O 1
ATOM 630 N N . ALA A 1 84 ? -8.741 15.677 -5.067 1.00 90.50 84 ALA A N 1
ATOM 631 C CA . ALA A 1 84 ? -8.828 15.747 -3.609 1.00 90.50 84 ALA A CA 1
ATOM 632 C C . ALA A 1 84 ? -8.133 14.563 -2.913 1.00 90.50 84 ALA A C 1
ATOM 634 O O . ALA A 1 84 ? -7.600 14.739 -1.822 1.00 90.50 84 ALA A O 1
ATOM 635 N N . MET A 1 85 ? -8.122 13.374 -3.526 1.00 89.50 85 MET A N 1
ATOM 636 C CA . MET A 1 85 ? -7.364 12.226 -3.019 1.00 89.50 85 MET A CA 1
ATOM 637 C C . MET A 1 85 ? -5.854 12.442 -3.160 1.00 89.50 85 MET A C 1
ATOM 639 O O . MET A 1 85 ? -5.114 12.133 -2.232 1.00 89.50 85 MET A O 1
ATOM 643 N N . TYR A 1 86 ? -5.392 12.989 -4.290 1.00 86.62 86 TYR A N 1
ATOM 644 C CA . TYR A 1 86 ? -3.976 13.323 -4.479 1.00 86.62 86 TYR A CA 1
ATOM 645 C C . TYR A 1 86 ? -3.495 14.386 -3.487 1.00 86.62 86 TYR A C 1
ATOM 647 O O . TYR A 1 86 ? -2.381 14.266 -2.985 1.00 86.62 86 TYR A O 1
ATOM 655 N N . ASP A 1 87 ? -4.337 15.367 -3.151 1.00 89.31 87 ASP A N 1
ATOM 656 C CA . ASP A 1 87 ? -4.034 16.376 -2.126 1.00 89.31 87 ASP A CA 1
ATOM 657 C C . ASP A 1 87 ? -3.817 15.762 -0.724 1.00 89.31 87 ASP A C 1
ATOM 659 O O . ASP A 1 87 ? -3.212 16.405 0.131 1.00 89.31 87 ASP A O 1
ATOM 663 N N . LEU A 1 88 ? -4.295 14.534 -0.463 1.00 89.12 88 LEU A N 1
ATOM 664 C CA . LEU A 1 88 ? -3.998 13.816 0.785 1.00 89.12 88 LEU A CA 1
ATOM 665 C C . LEU A 1 88 ? -2.625 13.147 0.765 1.00 89.12 88 LEU A C 1
ATOM 667 O O . LEU A 1 88 ? -2.045 12.959 1.828 1.00 89.12 88 LEU A O 1
ATOM 671 N N . LEU A 1 89 ? -2.116 12.756 -0.405 1.00 83.62 89 LEU A N 1
ATOM 672 C CA . LEU A 1 89 ? -0.839 12.048 -0.510 1.00 83.62 89 LEU A CA 1
ATOM 673 C C . LEU A 1 89 ? 0.333 12.963 -0.164 1.00 83.62 89 LEU A C 1
ATOM 675 O O . LEU A 1 89 ? 1.256 12.545 0.518 1.00 83.62 89 LEU A O 1
ATOM 679 N N . GLU A 1 90 ? 0.283 14.214 -0.605 1.00 76.12 90 GLU A N 1
ATOM 680 C CA . GLU A 1 90 ? 1.418 15.133 -0.557 1.00 76.12 90 GLU A CA 1
ATOM 681 C C . GLU A 1 90 ? 0.948 16.542 -0.167 1.00 76.12 90 GLU A C 1
ATOM 683 O O . GLU A 1 90 ? -0.063 17.004 -0.703 1.00 76.12 90 GLU A O 1
ATOM 688 N N . PRO A 1 91 ? 1.662 17.285 0.706 1.00 73.38 91 PRO A N 1
ATOM 689 C CA . PRO A 1 91 ? 2.902 16.939 1.430 1.00 73.38 91 PRO A CA 1
ATOM 690 C C . PRO A 1 91 ? 2.733 16.101 2.689 1.00 73.38 91 PRO A C 1
ATOM 692 O O . PRO A 1 91 ? 3.718 15.766 3.343 1.00 73.38 91 PRO A O 1
ATOM 695 N N . ASP A 1 92 ? 1.493 15.960 3.137 1.00 82.31 92 ASP A N 1
ATOM 696 C CA . ASP A 1 92 ? 1.227 15.698 4.546 1.00 82.31 92 ASP A CA 1
ATOM 697 C C . ASP A 1 92 ? 0.913 14.220 4.817 1.00 82.31 92 ASP A C 1
ATOM 699 O O . ASP A 1 92 ? 0.767 13.861 5.986 1.00 82.31 92 ASP A O 1
ATOM 703 N N . TRP A 1 93 ? 0.805 13.382 3.770 1.00 89.62 93 TRP A N 1
ATOM 704 C CA . TRP A 1 93 ? 0.248 12.022 3.824 1.00 89.62 93 TRP A CA 1
ATOM 705 C C . TRP A 1 93 ? -0.949 11.959 4.791 1.00 89.62 93 TRP A C 1
ATOM 707 O O . TRP A 1 93 ? -0.983 11.151 5.718 1.00 89.62 93 TRP A O 1
ATOM 717 N N . ASP A 1 94 ? -1.922 12.867 4.621 1.00 92.56 94 ASP A N 1
ATOM 718 C CA . ASP A 1 94 ? -3.068 13.041 5.524 1.00 92.56 94 ASP A CA 1
ATOM 719 C C . ASP A 1 94 ? -4.148 11.971 5.293 1.00 92.56 94 ASP A C 1
ATOM 721 O O . ASP A 1 94 ? -5.315 12.236 4.995 1.00 92.56 94 ASP A O 1
ATOM 725 N N . PHE A 1 95 ? -3.750 10.718 5.447 1.00 93.00 95 PHE A N 1
ATOM 726 C CA . PHE A 1 95 ? -4.597 9.545 5.345 1.00 93.00 95 PHE A CA 1
ATOM 727 C C . PHE A 1 95 ? -4.048 8.433 6.235 1.00 93.00 95 PHE A C 1
ATOM 729 O O . PHE A 1 95 ? -2.912 8.491 6.691 1.00 93.00 95 PHE A O 1
ATOM 736 N N . ASP A 1 96 ? -4.863 7.405 6.461 1.00 95.00 96 ASP A N 1
ATOM 737 C CA . ASP A 1 96 ? -4.398 6.186 7.127 1.00 95.00 96 ASP A CA 1
ATOM 738 C C . ASP A 1 96 ? -4.298 5.037 6.115 1.00 95.00 96 ASP A C 1
ATOM 740 O O . ASP A 1 96 ? -3.324 4.291 6.101 1.00 95.00 96 ASP A O 1
ATOM 744 N N . MET A 1 97 ? -5.283 4.920 5.213 1.00 95.31 97 MET A N 1
ATOM 745 C CA . MET A 1 97 ? -5.276 3.964 4.105 1.00 95.31 97 MET A CA 1
ATOM 746 C C . MET A 1 97 ? -5.866 4.568 2.828 1.00 95.31 97 MET A C 1
ATOM 748 O O . MET A 1 97 ? -6.945 5.164 2.841 1.00 95.31 97 MET A O 1
ATOM 752 N N . ILE A 1 98 ? -5.202 4.327 1.699 1.00 93.69 98 ILE A N 1
ATOM 753 C CA . ILE A 1 98 ? -5.697 4.666 0.361 1.00 93.69 98 ILE A CA 1
ATOM 754 C C . ILE A 1 98 ? -5.696 3.409 -0.506 1.00 93.69 98 ILE A C 1
ATOM 756 O O . ILE A 1 98 ? -4.714 2.671 -0.565 1.00 93.69 98 ILE A O 1
ATOM 760 N N . TYR A 1 99 ? -6.797 3.181 -1.220 1.00 93.50 99 TYR A N 1
ATOM 761 C CA . TYR A 1 99 ? -6.830 2.257 -2.342 1.00 93.50 99 TYR A CA 1
ATOM 762 C C . TYR A 1 99 ? -6.642 3.022 -3.652 1.00 93.50 99 TYR A C 1
ATOM 764 O O . TYR A 1 99 ? -7.502 3.786 -4.098 1.00 93.50 99 TYR A O 1
ATOM 772 N N . TRP A 1 100 ? -5.515 2.757 -4.294 1.00 87.75 100 TRP A N 1
ATOM 773 C CA . TRP A 1 100 ? -5.090 3.366 -5.547 1.00 87.75 100 TRP A CA 1
ATOM 774 C C . TRP A 1 100 ? -4.351 2.315 -6.395 1.00 87.75 100 TRP A C 1
ATOM 776 O O . TRP A 1 100 ? -4.126 1.187 -5.951 1.00 87.75 100 TRP A O 1
ATOM 786 N N . GLY A 1 101 ? -4.028 2.640 -7.646 1.00 85.31 101 GLY A N 1
ATOM 787 C CA . GLY A 1 101 ? -3.221 1.770 -8.491 1.00 85.31 101 GLY A CA 1
ATOM 788 C C . GLY A 1 101 ? -2.296 2.542 -9.421 1.00 85.31 101 GLY A C 1
ATOM 789 O O . GLY A 1 101 ? -2.722 3.473 -10.098 1.00 85.31 101 GLY A O 1
ATOM 790 N N . TRP A 1 102 ? -1.053 2.076 -9.520 1.00 79.81 102 TRP A N 1
ATOM 791 C CA . TRP A 1 102 ? -0.062 2.585 -10.462 1.00 79.81 102 TRP A CA 1
ATOM 792 C C . TRP A 1 102 ? -0.074 1.833 -11.795 1.00 79.81 102 TRP A C 1
ATOM 794 O O . TRP A 1 102 ? -0.389 0.642 -11.885 1.00 79.81 102 TRP A O 1
ATOM 804 N N . GLY A 1 103 ? 0.331 2.543 -12.845 1.00 73.56 103 GLY A N 1
ATOM 805 C CA . GLY A 1 103 ? 0.842 1.930 -14.064 1.00 73.56 103 GLY A CA 1
ATOM 806 C C . GLY A 1 103 ? 2.349 1.729 -13.942 1.00 73.56 103 GLY A C 1
ATOM 807 O O . GLY A 1 103 ? 3.039 2.587 -13.404 1.00 73.56 103 GLY A O 1
ATOM 808 N N . TRP A 1 104 ? 2.854 0.618 -14.470 1.00 73.62 104 TRP A N 1
ATOM 809 C CA . TRP A 1 104 ? 4.283 0.320 -14.451 1.00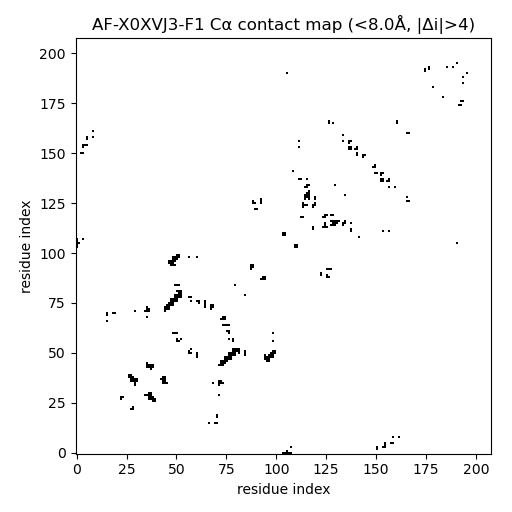 73.62 104 TRP A CA 1
ATOM 810 C C . TRP A 1 104 ? 4.858 0.328 -15.858 1.00 73.62 104 TRP A C 1
ATOM 812 O O . TRP A 1 104 ? 4.244 -0.202 -16.794 1.00 73.62 104 TRP A O 1
ATOM 822 N N . ASP A 1 105 ? 6.061 0.875 -15.981 1.00 81.88 105 ASP A N 1
ATOM 823 C CA . ASP A 1 105 ? 6.833 0.803 -17.208 1.00 81.88 105 ASP A CA 1
ATOM 824 C C . ASP A 1 105 ? 7.361 -0.625 -17.455 1.00 81.88 105 ASP A C 1
ATOM 826 O O . ASP A 1 105 ? 7.401 -1.469 -16.550 1.00 81.88 105 ASP A O 1
ATOM 830 N N . PRO A 1 106 ? 7.734 -0.960 -18.706 1.00 81.75 106 PRO A N 1
ATOM 831 C CA . PRO A 1 106 ? 8.374 -2.239 -19.004 1.00 81.75 106 PRO A CA 1
ATOM 832 C C . PRO A 1 106 ? 9.682 -2.453 -18.232 1.00 81.75 106 PRO A C 1
ATOM 834 O O . PRO A 1 106 ? 9.993 -3.593 -17.886 1.00 81.75 106 PRO A O 1
ATOM 837 N N . ASP A 1 107 ? 10.419 -1.369 -17.985 1.00 88.75 107 ASP A N 1
ATOM 838 C CA . ASP A 1 107 ? 11.563 -1.327 -17.076 1.00 88.75 107 ASP A CA 1
ATOM 839 C C . ASP A 1 107 ? 11.078 -0.857 -15.692 1.00 88.75 107 ASP A C 1
ATOM 841 O O . ASP A 1 107 ? 10.346 0.133 -15.623 1.00 88.75 107 ASP A O 1
ATOM 845 N N . PRO A 1 108 ? 11.427 -1.559 -14.601 1.00 90.06 108 PRO A N 1
ATOM 846 C CA . PRO A 1 108 ? 10.913 -1.260 -13.272 1.00 90.06 108 PRO A CA 1
ATOM 847 C C . PRO A 1 108 ? 11.666 -0.123 -12.568 1.00 90.06 108 PRO A C 1
ATOM 849 O O . PRO A 1 108 ? 11.374 0.127 -11.409 1.00 90.06 108 PRO A O 1
ATOM 852 N N . ASP A 1 109 ? 12.620 0.568 -13.197 1.00 92.94 109 ASP A N 1
ATOM 853 C CA . ASP A 1 109 ? 13.447 1.579 -12.519 1.00 92.94 109 ASP A CA 1
ATOM 854 C C . ASP A 1 109 ? 12.621 2.644 -11.777 1.00 92.94 109 ASP A C 1
ATOM 856 O O . ASP A 1 109 ? 12.797 2.840 -10.576 1.00 92.94 109 ASP A O 1
ATOM 860 N N . PHE A 1 110 ? 11.631 3.245 -12.450 1.00 92.12 110 PHE A N 1
ATOM 861 C CA . PHE A 1 110 ? 10.727 4.212 -11.815 1.00 92.12 110 PHE A CA 1
ATOM 862 C C . PHE A 1 110 ? 9.908 3.581 -10.684 1.00 92.12 110 PHE A C 1
ATOM 864 O O . PHE A 1 110 ? 9.659 4.216 -9.664 1.00 92.12 110 PHE A O 1
ATOM 871 N N . ALA A 1 111 ? 9.529 2.310 -10.845 1.00 90.81 111 ALA A N 1
ATOM 872 C CA . ALA A 1 111 ? 8.783 1.585 -9.831 1.00 90.81 111 ALA A CA 1
ATOM 873 C C . ALA A 1 111 ? 9.571 1.442 -8.534 1.00 90.81 111 ALA A C 1
ATOM 875 O O . ALA A 1 111 ? 9.045 1.666 -7.449 1.00 90.81 111 ALA A O 1
ATOM 876 N N . VAL A 1 112 ? 10.838 1.059 -8.676 1.00 93.19 112 VAL A N 1
ATOM 877 C CA . VAL A 1 112 ? 11.747 0.865 -7.555 1.00 93.19 112 VAL A CA 1
ATOM 878 C C . VAL A 1 112 ? 12.093 2.224 -6.939 1.00 93.19 112 VAL A C 1
ATOM 880 O O . VAL A 1 112 ? 12.130 2.340 -5.716 1.00 93.19 112 VAL A O 1
ATOM 883 N N . PHE A 1 113 ? 12.249 3.269 -7.756 1.00 95.00 113 PHE A N 1
ATOM 884 C CA . PHE A 1 113 ? 12.527 4.624 -7.288 1.00 95.00 113 PHE A CA 1
ATOM 885 C C . PHE A 1 113 ? 11.461 5.176 -6.326 1.00 95.00 113 PHE A C 1
ATOM 887 O O . PHE A 1 113 ? 11.833 5.775 -5.322 1.00 95.00 113 PHE A O 1
ATOM 894 N N . CYS A 1 114 ? 10.164 4.954 -6.576 1.00 93.81 114 CYS A N 1
ATOM 895 C CA . CYS A 1 114 ? 9.056 5.482 -5.753 1.00 93.81 114 CYS A CA 1
ATOM 896 C C . CYS A 1 114 ? 9.038 5.017 -4.281 1.00 93.81 114 CYS A C 1
ATOM 898 O O . CYS A 1 114 ? 8.300 5.576 -3.471 1.00 93.81 114 CYS A O 1
ATOM 900 N N . PHE A 1 115 ? 9.835 4.006 -3.930 1.00 95.19 115 PHE A N 1
ATOM 901 C CA . PHE A 1 115 ? 9.998 3.528 -2.553 1.00 95.19 115 PHE A CA 1
ATOM 902 C C . PHE A 1 115 ? 11.335 3.948 -1.927 1.00 95.19 115 PHE A C 1
ATOM 904 O O . PHE A 1 115 ? 11.689 3.482 -0.848 1.00 95.19 115 PHE A O 1
ATOM 911 N N . THR A 1 116 ? 12.108 4.798 -2.603 1.00 96.88 116 THR A N 1
ATOM 912 C CA . THR A 1 116 ? 13.356 5.322 -2.041 1.00 96.88 116 THR A CA 1
ATOM 913 C C . THR A 1 116 ? 13.085 6.474 -1.087 1.00 96.88 116 THR A C 1
ATOM 915 O O . THR A 1 116 ? 12.142 7.242 -1.292 1.00 96.88 116 THR A O 1
ATOM 918 N N . CYS A 1 117 ? 13.967 6.692 -0.113 1.00 96.06 117 CYS A N 1
ATOM 919 C CA . CYS A 1 117 ?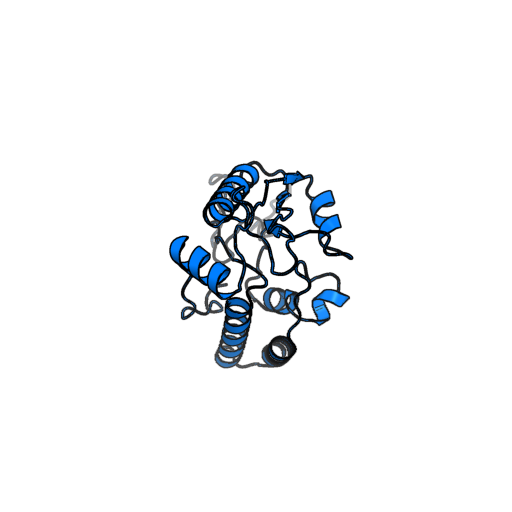 13.869 7.863 0.762 1.00 96.06 117 CYS A CA 1
ATOM 920 C C . CYS A 1 117 ? 13.919 9.177 -0.038 1.00 96.06 117 CYS A C 1
ATOM 922 O O . CYS A 1 117 ? 13.242 10.144 0.301 1.00 96.06 117 CYS A O 1
ATOM 924 N N . GLN A 1 118 ? 14.688 9.209 -1.133 1.00 95.50 118 GLN A N 1
ATOM 925 C CA . GLN A 1 118 ? 14.762 10.372 -2.019 1.00 95.50 118 GLN A CA 1
ATOM 926 C C . GLN A 1 118 ? 13.408 10.697 -2.671 1.00 95.50 118 GLN A C 1
ATOM 928 O O . GLN A 1 118 ? 13.079 11.870 -2.843 1.00 95.50 118 GLN A O 1
ATOM 933 N N . SER A 1 119 ? 12.605 9.687 -3.013 1.00 93.75 119 SER A N 1
ATOM 934 C CA . SER A 1 119 ? 11.312 9.911 -3.669 1.00 93.75 119 SER A CA 1
ATOM 935 C C . SER A 1 119 ? 10.314 10.690 -2.809 1.00 93.75 119 SER A C 1
ATOM 937 O O . SER A 1 119 ? 9.448 11.362 -3.362 1.00 93.75 119 SER A O 1
ATOM 93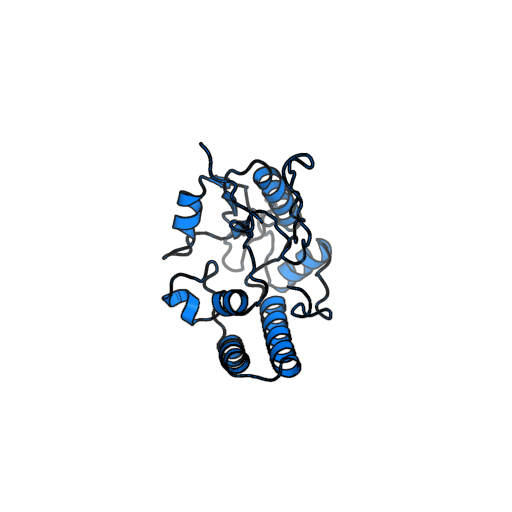9 N N . ILE A 1 120 ? 10.481 10.678 -1.482 1.00 92.12 120 ILE A N 1
ATOM 940 C CA . ILE A 1 120 ? 9.735 11.527 -0.544 1.00 92.12 120 ILE A CA 1
ATOM 941 C C . ILE A 1 120 ? 10.065 13.007 -0.789 1.00 92.12 120 ILE A C 1
ATOM 943 O O . ILE A 1 120 ? 9.174 13.837 -0.920 1.00 92.12 120 ILE A O 1
ATOM 947 N N . GLU A 1 121 ? 11.352 13.357 -0.889 1.00 89.31 121 GLU A N 1
ATOM 948 C CA . GLU A 1 121 ? 11.779 14.745 -1.138 1.00 89.31 121 GLU A CA 1
ATOM 949 C C . GLU A 1 121 ? 11.408 15.228 -2.548 1.00 89.31 121 GLU A C 1
ATOM 951 O O . GLU A 1 121 ? 11.173 16.423 -2.764 1.00 89.31 121 GLU A O 1
ATOM 956 N N . ASP A 1 122 ? 11.356 14.289 -3.496 1.00 89.62 122 ASP A N 1
ATOM 957 C CA . ASP A 1 122 ? 11.020 14.526 -4.898 1.00 89.62 122 ASP A CA 1
ATOM 958 C C . ASP A 1 122 ? 9.504 14.488 -5.181 1.00 89.62 122 ASP A C 1
ATOM 960 O O . ASP A 1 122 ? 9.115 14.716 -6.330 1.00 89.62 122 ASP A O 1
ATOM 964 N N . TRP A 1 123 ? 8.653 14.303 -4.160 1.00 84.69 123 TRP A N 1
ATOM 965 C CA . TRP A 1 123 ? 7.180 14.299 -4.270 1.00 84.69 123 TRP A CA 1
ATOM 966 C C . TRP A 1 123 ? 6.643 13.174 -5.166 1.00 84.69 123 TRP A C 1
ATOM 968 O O . TRP A 1 123 ? 5.692 13.345 -5.934 1.00 84.69 123 TRP A O 1
ATOM 978 N N . LEU A 1 124 ? 7.343 12.041 -5.148 1.00 89.19 124 LEU A N 1
ATOM 979 C CA . LEU A 1 124 ? 7.068 10.853 -5.955 1.00 89.19 124 LEU A CA 1
ATOM 980 C C . LEU A 1 124 ? 6.770 9.621 -5.086 1.00 89.19 124 LEU A C 1
ATOM 982 O O . LEU A 1 124 ? 6.475 8.563 -5.646 1.00 89.19 124 LEU A O 1
ATOM 986 N N . SER A 1 125 ? 6.829 9.758 -3.755 1.00 90.50 125 SER A N 1
ATOM 987 C CA . SER A 1 125 ? 6.427 8.727 -2.798 1.00 90.50 125 SER A CA 1
ATOM 988 C C . SER A 1 125 ? 5.017 8.989 -2.287 1.00 90.50 125 SER A C 1
ATOM 990 O O . SER A 1 125 ? 4.761 9.916 -1.532 1.00 90.50 125 SER A O 1
ATOM 992 N N . ASP A 1 126 ? 4.087 8.109 -2.609 1.00 87.94 126 ASP A N 1
ATOM 993 C CA . ASP A 1 126 ? 2.703 8.201 -2.135 1.00 87.94 126 ASP A CA 1
ATOM 994 C C . ASP A 1 126 ? 2.467 7.517 -0.774 1.00 87.94 126 ASP A C 1
ATOM 996 O O . ASP A 1 126 ? 1.355 7.547 -0.257 1.00 87.94 126 ASP A O 1
ATOM 1000 N N . CYS A 1 127 ? 3.488 6.896 -0.180 1.00 89.25 127 CYS A N 1
ATOM 1001 C CA . CYS A 1 127 ? 3.384 6.198 1.107 1.00 89.25 127 CYS A CA 1
ATOM 1002 C C . CYS A 1 127 ? 4.389 6.667 2.160 1.00 89.25 127 CYS A C 1
ATOM 1004 O O . CYS A 1 127 ? 4.372 6.150 3.276 1.00 89.25 127 CYS A O 1
ATOM 1006 N N . GLY A 1 128 ? 5.281 7.605 1.822 1.00 89.88 128 GLY A N 1
ATOM 1007 C CA . GLY A 1 128 ? 6.281 8.120 2.758 1.00 89.88 128 GLY A CA 1
ATOM 1008 C C . GLY A 1 128 ? 7.286 7.063 3.239 1.00 89.88 128 GLY A C 1
ATOM 1009 O O . GLY A 1 128 ? 7.895 7.225 4.297 1.00 89.88 128 GLY A O 1
ATOM 1010 N N . TYR A 1 129 ? 7.442 5.957 2.504 1.00 93.88 129 TYR A N 1
ATOM 1011 C CA . TYR A 1 129 ? 8.321 4.853 2.885 1.00 93.88 129 TYR A CA 1
ATOM 1012 C C . TYR A 1 129 ? 9.798 5.202 2.665 1.00 93.88 129 TYR A C 1
ATOM 1014 O O . TYR A 1 129 ? 10.175 5.781 1.648 1.00 93.88 129 TYR A O 1
ATOM 1022 N N . CYS A 1 130 ? 10.645 4.822 3.623 1.00 95.12 130 CYS A N 1
ATOM 1023 C CA . CYS A 1 130 ? 12.084 5.046 3.567 1.00 95.12 130 CYS A CA 1
ATOM 1024 C C . CYS A 1 130 ? 12.833 3.919 4.286 1.00 95.12 130 CYS A C 1
ATOM 1026 O O . CYS A 1 130 ? 12.619 3.677 5.476 1.00 95.12 130 CYS A O 1
ATOM 1028 N N . ASN A 1 131 ? 13.736 3.257 3.562 1.00 98.00 131 ASN A N 1
ATOM 1029 C CA . ASN A 1 131 ? 14.631 2.230 4.084 1.00 98.00 131 ASN A CA 1
ATOM 1030 C C . ASN A 1 131 ? 16.015 2.374 3.420 1.00 98.00 131 ASN A C 1
ATOM 1032 O O . ASN A 1 131 ? 16.146 2.278 2.203 1.00 98.00 131 ASN A O 1
ATOM 1036 N N . GLU A 1 132 ? 17.063 2.598 4.220 1.00 97.75 132 GLU A N 1
ATOM 1037 C CA . GLU A 1 132 ? 18.426 2.825 3.710 1.00 97.75 132 GLU A CA 1
ATOM 1038 C C . GLU A 1 132 ? 19.029 1.593 3.001 1.00 97.75 132 GLU A C 1
ATOM 1040 O O . GLU A 1 132 ? 19.868 1.745 2.113 1.00 97.75 132 GLU A O 1
ATOM 1045 N N . GLU A 1 133 ? 18.616 0.376 3.373 1.00 97.75 133 GLU A N 1
ATOM 1046 C CA . GLU A 1 133 ? 19.036 -0.865 2.706 1.00 97.75 133 GLU A CA 1
ATOM 1047 C C . GLU A 1 133 ? 18.412 -0.967 1.312 1.00 97.75 133 GLU A C 1
ATOM 1049 O O . GLU A 1 133 ? 19.099 -1.266 0.334 1.00 97.75 133 GLU A O 1
ATOM 1054 N N . TYR A 1 134 ? 17.131 -0.614 1.208 1.00 98.19 134 TYR A N 1
ATOM 1055 C CA . TYR A 1 134 ? 16.427 -0.527 -0.065 1.00 98.19 134 TYR A CA 1
ATOM 1056 C C . TYR A 1 134 ? 17.055 0.526 -0.995 1.00 98.19 134 TYR A C 1
ATOM 1058 O O . TYR A 1 134 ? 17.308 0.250 -2.170 1.00 98.19 134 TYR A O 1
ATOM 1066 N N . ASP A 1 135 ? 17.383 1.710 -0.466 1.00 98.12 135 ASP A N 1
ATOM 1067 C CA . ASP A 1 135 ? 18.059 2.775 -1.219 1.00 98.12 135 ASP A CA 1
ATOM 1068 C C . ASP A 1 135 ? 19.414 2.313 -1.780 1.00 98.12 135 ASP A C 1
ATOM 1070 O O . ASP A 1 135 ? 19.758 2.628 -2.923 1.00 98.12 135 ASP A O 1
ATOM 1074 N N . ALA A 1 136 ? 20.186 1.543 -1.005 1.00 98.19 136 ALA A N 1
ATOM 1075 C CA . ALA A 1 136 ? 21.465 1.004 -1.460 1.00 98.19 136 ALA A CA 1
ATOM 1076 C C . ALA A 1 136 ? 21.292 0.068 -2.669 1.00 98.19 136 ALA A C 1
ATOM 1078 O O . ALA A 1 136 ? 22.019 0.209 -3.657 1.00 98.19 136 ALA A O 1
ATOM 1079 N N . ILE A 1 137 ? 20.295 -0.820 -2.626 1.00 98.06 137 ILE A N 1
ATOM 1080 C CA . ILE A 1 137 ? 19.964 -1.731 -3.731 1.00 98.06 137 ILE A CA 1
ATOM 1081 C C . ILE A 1 137 ? 19.490 -0.950 -4.962 1.00 98.06 137 ILE A C 1
ATOM 1083 O O . ILE A 1 137 ? 19.919 -1.240 -6.081 1.00 98.06 137 ILE A O 1
ATOM 1087 N N . TYR A 1 138 ? 18.648 0.074 -4.779 1.00 97.81 138 TYR A N 1
ATOM 1088 C CA . TYR A 1 138 ? 18.197 0.930 -5.880 1.00 97.81 138 TYR A CA 1
ATOM 1089 C C . TYR A 1 138 ? 19.367 1.637 -6.588 1.00 97.81 138 TYR A C 1
ATOM 1091 O O . TYR A 1 138 ? 19.413 1.701 -7.821 1.00 97.81 138 TYR A O 1
ATOM 1099 N N . LEU A 1 139 ? 20.339 2.146 -5.827 1.00 97.94 139 LEU A N 1
ATOM 1100 C CA . LEU A 1 139 ? 21.528 2.780 -6.397 1.00 97.94 139 LEU A CA 1
ATOM 1101 C C . LEU A 1 139 ? 22.417 1.773 -7.137 1.00 97.94 139 LEU A C 1
ATOM 1103 O O . LEU A 1 139 ? 22.967 2.106 -8.189 1.00 97.94 139 LEU A O 1
ATOM 1107 N N . GLU A 1 140 ? 22.556 0.555 -6.609 1.00 98.25 140 GLU A N 1
ATOM 1108 C CA . GLU A 1 140 ? 23.350 -0.500 -7.237 1.00 98.25 140 GLU A CA 1
ATOM 1109 C C . GLU A 1 140 ? 22.711 -0.980 -8.546 1.00 98.25 140 GLU A C 1
ATOM 1111 O O . GLU A 1 140 ? 23.374 -0.968 -9.586 1.00 98.25 140 GLU A O 1
ATOM 1116 N N . GLN A 1 141 ? 21.406 -1.282 -8.556 1.00 97.31 141 GLN A N 1
ATOM 1117 C CA . GLN A 1 141 ? 20.724 -1.740 -9.774 1.00 97.31 141 GLN A CA 1
ATOM 1118 C C . GLN A 1 141 ? 20.798 -0.709 -10.911 1.00 97.31 141 GLN A C 1
ATOM 1120 O O . GLN A 1 141 ? 20.889 -1.093 -12.077 1.00 97.31 141 GLN A O 1
ATOM 1125 N N . GLY A 1 142 ? 20.827 0.590 -10.585 1.00 95.38 142 GLY A N 1
ATOM 1126 C CA . GLY A 1 142 ? 20.900 1.675 -11.568 1.00 95.38 142 GLY A CA 1
ATOM 1127 C C . GLY A 1 142 ? 22.243 1.777 -12.304 1.00 95.38 142 GLY A C 1
ATOM 1128 O O . GLY A 1 142 ? 22.318 2.394 -13.370 1.00 95.38 142 GLY A O 1
ATOM 1129 N N . ILE A 1 143 ? 23.312 1.174 -11.768 1.00 96.94 143 ILE A N 1
ATOM 1130 C CA . ILE A 1 143 ? 24.644 1.143 -12.400 1.00 96.94 143 ILE A CA 1
ATOM 1131 C C . ILE A 1 143 ? 25.052 -0.249 -12.903 1.00 96.94 143 ILE A C 1
ATOM 1133 O O . ILE A 1 143 ? 26.061 -0.366 -13.609 1.00 96.94 143 ILE A O 1
ATOM 1137 N N . THR A 1 144 ? 24.285 -1.289 -12.577 1.00 97.62 144 THR A N 1
ATOM 1138 C CA . THR A 1 144 ? 24.538 -2.671 -12.995 1.00 97.62 144 THR A CA 1
ATOM 1139 C C . THR A 1 144 ? 24.176 -2.879 -14.465 1.00 97.62 144 THR A C 1
ATOM 1141 O O . THR A 1 144 ? 23.055 -2.633 -14.905 1.00 97.62 144 THR A O 1
ATOM 1144 N N . ILE A 1 145 ? 25.157 -3.331 -15.253 1.00 96.00 145 ILE A N 1
ATOM 1145 C CA . ILE A 1 145 ? 25.017 -3.528 -16.707 1.00 96.00 145 ILE A CA 1
ATOM 1146 C C . ILE A 1 145 ? 24.522 -4.940 -17.038 1.00 96.00 145 ILE A C 1
ATOM 1148 O O . ILE A 1 145 ? 23.844 -5.124 -18.049 1.00 96.00 145 ILE A O 1
ATOM 1152 N N . ASP A 1 146 ? 24.905 -5.935 -16.234 1.00 97.75 146 ASP A N 1
ATOM 1153 C CA . ASP A 1 146 ? 24.464 -7.310 -16.436 1.00 97.75 146 ASP A CA 1
ATOM 1154 C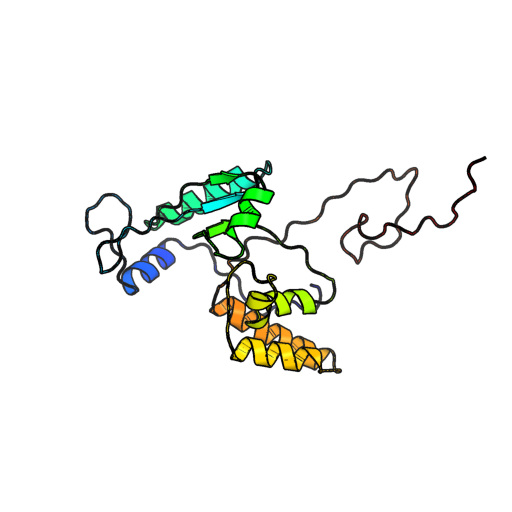 C . ASP A 1 146 ? 22.983 -7.447 -16.057 1.00 97.75 146 ASP A C 1
ATOM 1156 O O . ASP A 1 146 ? 22.557 -7.054 -14.974 1.00 97.75 146 ASP A O 1
ATOM 1160 N N . GLU A 1 147 ? 22.179 -7.957 -16.986 1.00 94.38 147 GLU A N 1
ATOM 1161 C CA . GLU A 1 147 ? 20.722 -8.012 -16.835 1.00 94.38 147 GLU A CA 1
ATOM 1162 C C . GLU A 1 147 ? 20.287 -9.023 -15.767 1.00 94.38 147 GLU A C 1
ATOM 1164 O O . GLU A 1 147 ? 19.294 -8.798 -15.077 1.00 94.38 147 GLU A O 1
ATOM 1169 N N . GLU A 1 148 ? 21.025 -10.124 -15.616 1.00 96.19 148 GLU A N 1
ATOM 1170 C CA . GLU A 1 148 ? 20.723 -11.149 -14.620 1.00 96.19 148 GLU A CA 1
ATOM 1171 C C . GLU A 1 148 ? 21.071 -10.649 -13.215 1.00 96.19 148 GLU A C 1
ATOM 1173 O O . GLU A 1 148 ? 20.225 -10.729 -12.328 1.00 96.19 148 GLU A O 1
ATOM 1178 N N . GLU A 1 149 ? 22.238 -10.023 -13.050 1.00 97.38 149 GLU A N 1
ATOM 1179 C CA . GLU A 1 149 ? 22.646 -9.381 -11.792 1.00 97.38 149 GLU A CA 1
ATOM 1180 C C . GLU A 1 149 ? 21.691 -8.239 -11.395 1.00 97.38 149 GLU A C 1
ATOM 1182 O O . GLU A 1 149 ? 21.232 -8.168 -10.255 1.00 97.38 149 GLU A O 1
ATOM 1187 N N . ARG A 1 150 ? 21.301 -7.374 -12.347 1.00 97.25 150 ARG A N 1
ATOM 1188 C CA . ARG A 1 150 ? 20.327 -6.297 -12.090 1.00 97.25 150 ARG A CA 1
ATOM 1189 C C . ARG A 1 150 ? 18.973 -6.854 -11.649 1.00 97.25 150 ARG A C 1
ATOM 1191 O O . ARG A 1 150 ? 18.312 -6.272 -10.790 1.00 97.25 150 ARG A O 1
ATOM 1198 N N . ARG A 1 151 ? 18.543 -7.973 -12.235 1.00 96.25 151 ARG A N 1
ATOM 1199 C CA . ARG A 1 151 ? 17.285 -8.630 -11.869 1.00 96.25 151 ARG A CA 1
ATOM 1200 C C . ARG A 1 151 ? 17.325 -9.180 -10.447 1.00 96.25 151 ARG A C 1
ATOM 1202 O O . ARG A 1 151 ? 16.341 -9.008 -9.738 1.00 96.25 151 ARG A O 1
ATOM 1209 N N . GLU A 1 152 ? 18.426 -9.802 -10.032 1.00 96.75 152 GLU A N 1
ATOM 1210 C CA . GLU A 1 152 ? 18.588 -10.303 -8.659 1.00 96.75 152 GLU A CA 1
ATOM 1211 C C . GLU A 1 152 ? 18.477 -9.167 -7.630 1.00 96.75 152 GLU A C 1
ATOM 1213 O O . GLU A 1 152 ? 17.717 -9.293 -6.672 1.00 96.75 152 GLU A O 1
ATOM 1218 N N . LEU A 1 153 ? 19.111 -8.018 -7.891 1.00 97.81 153 LEU A N 1
ATOM 1219 C CA . LEU A 1 153 ? 18.977 -6.816 -7.053 1.00 97.81 153 LEU A CA 1
ATOM 1220 C C . LEU A 1 153 ? 17.520 -6.333 -6.966 1.00 97.81 153 LEU A C 1
ATOM 1222 O O . LEU A 1 153 ? 17.006 -6.033 -5.893 1.00 97.81 153 LEU A O 1
ATOM 1226 N N . ILE A 1 154 ? 16.807 -6.292 -8.094 1.00 96.81 154 ILE A N 1
ATOM 1227 C CA . ILE A 1 154 ? 15.389 -5.899 -8.116 1.00 96.81 154 ILE A CA 1
ATOM 1228 C C . ILE A 1 154 ? 14.506 -6.910 -7.365 1.00 96.81 154 ILE A C 1
ATOM 1230 O O . ILE A 1 154 ? 13.496 -6.527 -6.772 1.00 96.81 154 ILE A O 1
ATOM 1234 N N . TRP A 1 155 ? 14.855 -8.196 -7.375 1.00 97.12 155 TRP A N 1
ATOM 1235 C CA . TRP A 1 155 ? 14.144 -9.218 -6.607 1.00 97.12 155 TRP A CA 1
ATOM 1236 C C . TRP A 1 155 ? 14.364 -9.084 -5.103 1.00 97.12 155 TRP A C 1
ATOM 1238 O O . TRP A 1 155 ? 13.410 -9.284 -4.351 1.00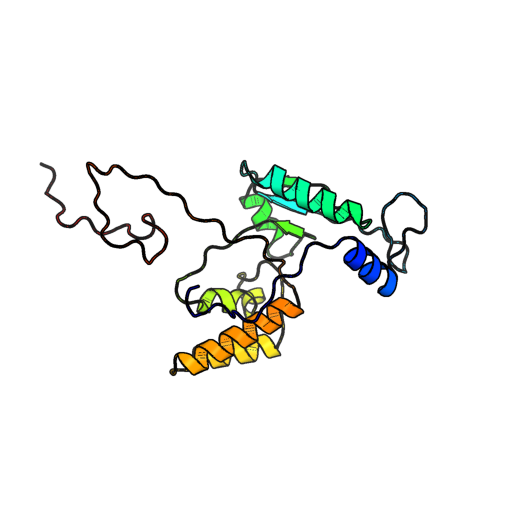 97.12 155 TRP A O 1
ATOM 1248 N N . GLU A 1 156 ? 15.568 -8.699 -4.682 1.00 97.12 156 GLU A N 1
ATOM 1249 C CA . GLU A 1 156 ? 15.886 -8.371 -3.290 1.00 97.12 156 GLU A CA 1
ATOM 1250 C C . GLU A 1 156 ? 15.115 -7.126 -2.829 1.00 97.12 156 GLU A C 1
ATOM 1252 O O . GLU A 1 156 ? 14.455 -7.149 -1.791 1.00 97.12 156 GLU A O 1
ATOM 1257 N N . ALA A 1 157 ? 15.069 -6.079 -3.659 1.00 97.00 157 ALA A N 1
ATOM 1258 C CA . ALA A 1 157 ? 14.245 -4.897 -3.407 1.00 97.00 157 ALA A CA 1
ATOM 1259 C C . ALA A 1 157 ? 12.757 -5.262 -3.219 1.00 97.00 157 ALA A C 1
ATOM 1261 O O . ALA A 1 157 ? 12.103 -4.781 -2.294 1.00 97.00 157 ALA A O 1
ATOM 1262 N N . GLN A 1 158 ? 12.216 -6.156 -4.057 1.00 95.50 158 GLN A N 1
ATOM 1263 C CA . GLN A 1 158 ? 10.840 -6.648 -3.910 1.00 95.50 158 GLN A CA 1
ATOM 1264 C C . GLN A 1 158 ? 10.630 -7.457 -2.627 1.00 95.50 158 GLN A C 1
ATOM 1266 O O . GLN A 1 158 ? 9.552 -7.376 -2.043 1.00 95.50 158 GLN A O 1
ATOM 1271 N N . GLU A 1 159 ? 11.624 -8.228 -2.184 1.00 96.31 159 GLU A N 1
ATOM 1272 C CA . GLU A 1 159 ? 11.555 -8.976 -0.926 1.00 96.31 159 GLU A CA 1
ATOM 1273 C C . GLU A 1 159 ? 11.521 -8.038 0.286 1.00 96.31 159 GLU A C 1
ATOM 1275 O O . GLU A 1 159 ? 10.705 -8.245 1.187 1.00 96.31 159 GLU A O 1
ATOM 1280 N N . ILE A 1 160 ? 12.321 -6.967 0.284 1.00 97.19 160 ILE A N 1
ATOM 1281 C CA . ILE A 1 160 ? 12.263 -5.929 1.325 1.00 97.19 160 ILE A CA 1
ATOM 1282 C C . ILE A 1 160 ? 10.863 -5.311 1.370 1.00 97.19 160 ILE A C 1
ATOM 1284 O O . ILE A 1 160 ? 10.220 -5.342 2.418 1.00 97.19 160 ILE A O 1
ATOM 1288 N N . LEU A 1 161 ? 10.330 -4.845 0.236 1.00 95.75 161 LEU A N 1
ATOM 1289 C CA . LEU A 1 161 ? 8.986 -4.254 0.195 1.00 95.75 161 LEU A CA 1
ATOM 1290 C C . LEU A 1 161 ? 7.892 -5.249 0.601 1.00 95.75 161 LEU A C 1
ATOM 1292 O O . LEU A 1 161 ? 6.919 -4.874 1.253 1.00 95.75 161 LEU A O 1
ATOM 1296 N N . PHE A 1 162 ? 8.032 -6.524 0.240 1.00 95.06 162 PHE A N 1
ATOM 1297 C CA . PHE A 1 162 ? 7.085 -7.563 0.636 1.00 95.06 162 PHE A CA 1
ATOM 1298 C C . PHE A 1 162 ? 7.055 -7.772 2.157 1.00 95.06 162 PHE A C 1
ATOM 1300 O O . PHE A 1 162 ? 5.983 -7.982 2.733 1.00 95.06 162 PHE A O 1
ATOM 1307 N N . ASN A 1 163 ? 8.217 -7.707 2.808 1.00 94.69 163 ASN A N 1
ATOM 1308 C CA . ASN A 1 163 ? 8.340 -7.884 4.251 1.00 94.69 163 ASN A CA 1
ATOM 1309 C C . ASN A 1 163 ? 7.937 -6.627 5.032 1.00 94.69 163 ASN A C 1
ATOM 1311 O O . ASN A 1 163 ? 7.213 -6.746 6.022 1.00 94.69 163 ASN A O 1
ATOM 1315 N N . ASP A 1 164 ? 8.342 -5.446 4.563 1.00 96.06 164 ASP A N 1
ATOM 1316 C CA . ASP A 1 164 ? 8.061 -4.162 5.215 1.00 96.06 164 ASP A CA 1
ATOM 1317 C C . ASP A 1 164 ? 6.611 -3.701 5.006 1.00 96.06 164 ASP A C 1
ATOM 1319 O O . ASP A 1 164 ? 6.064 -2.972 5.831 1.00 96.06 164 ASP A O 1
ATOM 1323 N N . ARG A 1 165 ? 5.967 -4.163 3.925 1.00 93.56 165 ARG A N 1
ATOM 1324 C CA . ARG A 1 165 ? 4.562 -3.896 3.576 1.00 93.56 165 ARG A CA 1
ATOM 1325 C C . ARG A 1 165 ? 4.179 -2.406 3.561 1.00 93.56 165 ARG A C 1
ATOM 1327 O O . ARG A 1 165 ? 3.116 -2.072 4.088 1.00 93.56 165 ARG A O 1
ATOM 1334 N N . PRO A 1 166 ? 4.946 -1.509 2.904 1.00 93.56 166 PRO A N 1
ATOM 1335 C CA . PRO A 1 166 ? 4.447 -0.157 2.657 1.00 93.56 166 PRO A CA 1
ATOM 1336 C C . PRO A 1 166 ? 3.149 -0.202 1.840 1.00 93.56 166 PRO A C 1
ATOM 1338 O O . PRO A 1 166 ? 2.252 0.602 2.063 1.00 93.56 166 PRO A O 1
ATOM 1341 N N . TYR A 1 167 ? 3.018 -1.200 0.953 1.00 92.56 167 TYR A N 1
ATOM 1342 C CA . TYR A 1 167 ? 1.796 -1.526 0.222 1.00 92.56 167 TYR A CA 1
ATOM 1343 C C . TYR A 1 167 ? 1.312 -2.949 0.497 1.00 92.56 167 TYR A C 1
ATOM 1345 O O . TYR A 1 167 ? 2.099 -3.884 0.661 1.00 92.56 167 TYR A O 1
ATOM 1353 N N . ILE A 1 168 ? -0.002 -3.138 0.356 1.00 92.44 168 ILE A N 1
ATOM 1354 C CA . ILE A 1 168 ? -0.630 -4.450 0.186 1.00 92.44 168 ILE A CA 1
ATOM 1355 C C . ILE A 1 168 ? -1.167 -4.545 -1.249 1.00 92.44 168 ILE A C 1
ATOM 1357 O O . ILE A 1 168 ? -2.227 -4.015 -1.579 1.00 92.44 168 ILE A O 1
ATOM 1361 N N . ASN A 1 169 ? -0.424 -5.227 -2.124 1.00 89.44 169 ASN A N 1
ATOM 1362 C CA . ASN A 1 169 ? -0.807 -5.400 -3.528 1.00 89.44 169 ASN A CA 1
ATOM 1363 C C . ASN A 1 169 ? -2.014 -6.347 -3.660 1.00 89.44 169 ASN A C 1
ATOM 1365 O O . ASN A 1 169 ? -1.892 -7.547 -3.422 1.00 89.44 169 ASN A O 1
ATOM 1369 N N . LEU A 1 170 ? -3.175 -5.823 -4.076 1.00 88.38 170 LEU A N 1
ATOM 1370 C CA . LEU A 1 170 ? -4.415 -6.612 -4.149 1.00 88.38 170 LEU A CA 1
ATOM 1371 C C . LEU A 1 170 ? -4.593 -7.366 -5.471 1.00 88.38 170 LEU A C 1
ATOM 1373 O O . LEU A 1 170 ? -5.083 -8.497 -5.481 1.00 88.38 170 LEU A O 1
ATOM 1377 N N . ASN A 1 171 ? -4.264 -6.745 -6.606 1.00 84.44 171 ASN A N 1
ATOM 1378 C CA . ASN A 1 171 ? -4.416 -7.373 -7.915 1.00 84.44 171 ASN A CA 1
ATOM 1379 C C . ASN A 1 171 ? -3.559 -6.709 -9.004 1.00 84.44 171 ASN A C 1
ATOM 1381 O O . ASN A 1 171 ? -3.081 -5.590 -8.862 1.00 84.44 171 ASN A O 1
ATOM 1385 N N . TYR A 1 172 ? -3.428 -7.421 -10.127 1.00 83.00 172 TYR A N 1
ATOM 1386 C CA . TYR A 1 172 ? -2.927 -6.895 -11.395 1.00 83.00 172 TYR A CA 1
ATOM 1387 C C . TYR A 1 172 ? -4.052 -7.014 -12.431 1.00 83.00 172 TYR A C 1
ATOM 1389 O O . TYR A 1 172 ? -4.237 -8.089 -13.018 1.00 83.00 172 TYR A O 1
ATOM 1397 N N . PRO A 1 173 ? -4.871 -5.967 -12.627 1.00 79.88 173 PRO A N 1
ATOM 1398 C CA . PRO A 1 173 ? -6.055 -6.074 -13.461 1.00 79.88 173 PRO A CA 1
ATOM 1399 C C . PRO A 1 173 ? -5.649 -6.164 -14.941 1.00 79.88 173 PRO A C 1
ATOM 1401 O O . PRO A 1 173 ? -4.820 -5.378 -15.409 1.00 79.88 173 PRO A O 1
ATOM 1404 N N . PRO A 1 174 ? -6.227 -7.090 -15.727 1.00 77.56 174 PRO A N 1
ATOM 1405 C CA . PRO A 1 174 ? -5.948 -7.143 -17.153 1.00 77.56 174 PRO A CA 1
ATOM 1406 C C . PRO A 1 174 ? -6.518 -5.900 -17.839 1.00 77.56 174 PRO A C 1
ATOM 1408 O O . PRO A 1 174 ? -7.683 -5.543 -17.652 1.00 77.56 174 PRO A O 1
ATOM 1411 N N . THR A 1 175 ? -5.732 -5.262 -18.703 1.00 76.50 175 THR A N 1
ATOM 1412 C CA . THR A 1 175 ? -6.243 -4.160 -19.521 1.00 76.50 175 THR A CA 1
ATOM 1413 C C . THR A 1 175 ? -7.092 -4.710 -20.671 1.00 76.50 175 THR A C 1
ATOM 1415 O O . THR A 1 175 ? -6.578 -5.340 -21.594 1.00 76.50 175 THR A O 1
ATOM 1418 N N . ILE A 1 176 ? -8.402 -4.449 -20.648 1.00 80.31 176 ILE A N 1
ATOM 1419 C CA . ILE A 1 176 ? -9.327 -4.833 -21.725 1.00 80.31 176 ILE A CA 1
ATOM 1420 C C . ILE A 1 176 ? -9.499 -3.656 -22.681 1.00 80.31 176 ILE A C 1
ATOM 1422 O O . ILE A 1 176 ? -9.893 -2.566 -22.276 1.00 80.31 176 ILE A O 1
ATOM 1426 N N . GLN A 1 177 ? -9.236 -3.878 -23.967 1.00 80.31 177 GLN A N 1
ATOM 1427 C CA . GLN A 1 177 ? -9.344 -2.847 -24.999 1.00 80.31 177 GLN A CA 1
ATOM 1428 C C . GLN A 1 177 ? -10.168 -3.335 -26.184 1.00 80.31 177 GLN A C 1
ATOM 1430 O O . GLN A 1 177 ? -10.119 -4.505 -26.563 1.00 80.31 177 GLN A O 1
ATOM 1435 N N . ALA A 1 178 ? -10.900 -2.407 -26.798 1.00 82.88 178 ALA A N 1
ATOM 1436 C CA . ALA A 1 178 ? -11.686 -2.649 -27.996 1.00 82.88 178 ALA A CA 1
ATOM 1437 C C . ALA A 1 178 ? -11.262 -1.682 -29.104 1.00 82.88 178 ALA A C 1
ATOM 1439 O O . ALA A 1 178 ? -11.090 -0.487 -28.872 1.00 82.88 178 ALA A O 1
ATOM 1440 N N . TRP A 1 179 ? -11.130 -2.189 -30.328 1.00 82.56 179 TRP A N 1
ATOM 1441 C CA . TRP A 1 179 ? -10.849 -1.369 -31.503 1.00 82.56 179 TRP A CA 1
ATOM 1442 C C . TRP A 1 179 ? -11.639 -1.845 -32.719 1.00 82.56 179 TRP A C 1
ATOM 1444 O O . TRP A 1 179 ? -12.124 -2.975 -32.795 1.00 82.56 179 TRP A O 1
ATOM 1454 N N . ARG A 1 180 ? -11.752 -0.957 -33.708 1.00 86.75 180 ARG A N 1
ATOM 1455 C CA . ARG A 1 180 ? -12.357 -1.260 -35.005 1.00 86.75 180 ARG A CA 1
ATOM 1456 C C . ARG A 1 180 ? -11.409 -2.095 -35.855 1.00 86.75 180 ARG A C 1
ATOM 1458 O O . ARG A 1 180 ? -10.487 -1.553 -36.464 1.00 86.75 180 ARG A O 1
ATOM 1465 N N . SER A 1 181 ? -11.666 -3.396 -35.938 1.00 84.31 181 SER A N 1
ATOM 1466 C CA . SER A 1 181 ? -10.884 -4.324 -36.765 1.00 84.31 181 SER A CA 1
ATOM 1467 C C . SER A 1 181 ? -10.956 -4.021 -38.267 1.00 84.31 181 SER A C 1
ATOM 1469 O O . SER A 1 181 ? -10.058 -4.407 -39.006 1.00 84.31 181 SER A O 1
ATOM 1471 N N . ASP A 1 182 ? -11.979 -3.287 -38.728 1.00 85.62 182 ASP A N 1
ATOM 1472 C CA . ASP A 1 182 ? -12.115 -2.849 -40.124 1.00 85.62 182 ASP A CA 1
ATOM 1473 C C . ASP A 1 182 ? -11.249 -1.626 -40.479 1.00 85.62 182 ASP A C 1
ATOM 1475 O O . ASP A 1 182 ? -11.131 -1.275 -41.653 1.00 85.62 182 ASP A O 1
ATOM 1479 N N . ARG A 1 183 ? -10.667 -0.949 -39.480 1.00 83.56 183 ARG A N 1
ATOM 1480 C CA . ARG A 1 183 ? -9.887 0.290 -39.660 1.00 83.56 183 ARG A CA 1
ATOM 1481 C C . ARG A 1 183 ? -8.474 0.208 -39.110 1.00 83.56 183 ARG A C 1
ATOM 1483 O O . ARG A 1 183 ? -7.587 0.852 -39.659 1.00 83.56 183 ARG A O 1
ATOM 1490 N N . PHE A 1 184 ? -8.274 -0.564 -38.050 1.00 80.94 184 PHE A N 1
ATOM 1491 C CA . PHE A 1 184 ? -7.008 -0.641 -37.339 1.00 80.94 184 PHE A CA 1
ATOM 1492 C C . PHE A 1 184 ? -6.548 -2.090 -37.242 1.00 80.94 184 PHE A C 1
ATOM 1494 O O . PHE A 1 184 ? -7.308 -2.984 -36.869 1.00 80.94 184 PHE A O 1
ATOM 1501 N N . THR A 1 185 ? -5.282 -2.313 -37.584 1.00 78.00 185 THR A N 1
ATOM 1502 C CA . THR A 1 185 ? -4.591 -3.589 -37.402 1.00 78.00 185 THR A CA 1
ATOM 1503 C C . THR A 1 185 ? -3.376 -3.337 -36.527 1.00 78.00 185 THR A C 1
ATOM 1505 O O . THR A 1 185 ? -2.520 -2.529 -36.877 1.00 78.00 185 THR A O 1
ATOM 1508 N N . PHE A 1 186 ? -3.296 -4.043 -35.406 1.00 73.06 186 PHE A N 1
ATOM 1509 C CA . PHE A 1 186 ? -2.138 -4.026 -34.522 1.00 73.06 186 PHE A CA 1
ATOM 1510 C C . PHE A 1 186 ? -1.424 -5.366 -34.661 1.00 73.06 186 PHE A C 1
ATOM 1512 O O . PHE A 1 186 ? -2.061 -6.416 -34.626 1.00 73.06 186 PHE A O 1
ATOM 1519 N N . THR A 1 187 ? -0.114 -5.332 -34.887 1.00 65.56 187 THR A N 1
ATOM 1520 C CA . THR A 1 187 ? 0.693 -6.543 -35.119 1.00 65.56 187 THR A CA 1
ATOM 1521 C C . THR A 1 187 ? 1.443 -7.007 -33.879 1.00 65.56 187 THR A C 1
ATOM 1523 O O . THR A 1 187 ? 2.143 -8.009 -33.937 1.00 65.56 187 THR A O 1
ATOM 1526 N N . ASP A 1 188 ? 1.339 -6.260 -32.783 1.00 63.16 188 ASP A N 1
ATOM 1527 C CA . ASP A 1 188 ? 2.091 -6.512 -31.565 1.00 63.16 188 ASP A CA 1
ATOM 1528 C C . ASP A 1 188 ? 1.374 -5.888 -30.359 1.00 63.16 188 ASP A C 1
ATOM 1530 O O . ASP A 1 188 ? 1.067 -4.692 -30.367 1.00 63.16 188 ASP A O 1
ATOM 1534 N N . PHE A 1 189 ? 1.144 -6.709 -29.336 1.00 65.00 189 PHE A N 1
ATOM 1535 C CA . PHE A 1 189 ? 0.504 -6.355 -28.065 1.00 65.00 189 PHE A CA 1
ATOM 1536 C C . PHE A 1 189 ? 1.442 -6.563 -26.865 1.00 65.00 189 PHE A C 1
ATOM 1538 O O . PHE A 1 189 ? 0.983 -6.528 -25.729 1.00 65.00 189 PHE A O 1
ATOM 1545 N N . SER A 1 190 ? 2.743 -6.778 -27.097 1.00 58.12 190 SER A N 1
ATOM 1546 C CA . SER A 1 190 ? 3.737 -7.038 -26.042 1.00 58.12 190 SER A CA 1
ATOM 1547 C C . SER A 1 190 ? 3.801 -5.946 -24.967 1.00 58.12 190 SER A C 1
ATOM 1549 O O . SER A 1 190 ? 4.082 -6.248 -23.815 1.00 58.12 190 SER A O 1
ATOM 1551 N N . ALA A 1 191 ? 3.449 -4.703 -25.310 1.00 53.97 191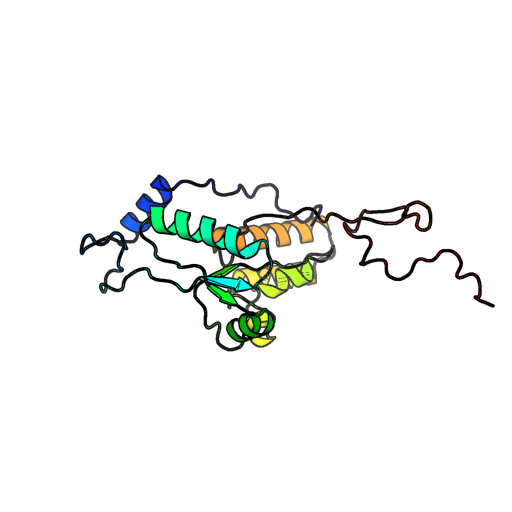 ALA A N 1
ATOM 1552 C CA . ALA A 1 191 ? 3.367 -3.575 -24.378 1.00 53.97 191 ALA A CA 1
ATOM 1553 C C . ALA A 1 191 ? 2.075 -3.536 -23.529 1.00 53.97 191 ALA A C 1
ATOM 1555 O O . ALA A 1 191 ? 1.801 -2.529 -22.885 1.00 53.97 191 ALA A O 1
ATOM 1556 N N . GLY A 1 192 ? 1.216 -4.561 -23.586 1.00 57.00 192 GLY A N 1
ATOM 1557 C CA . GLY A 1 192 ? -0.016 -4.653 -22.786 1.00 57.00 192 GLY A CA 1
ATOM 1558 C C . GLY A 1 192 ? -1.128 -3.659 -23.159 1.00 57.00 192 GLY A C 1
ATOM 1559 O O . GLY A 1 192 ? -2.272 -3.824 -22.737 1.00 57.00 192 GLY A O 1
ATOM 1560 N N . ASN A 1 193 ? -0.842 -2.644 -23.983 1.00 60.72 193 ASN A N 1
ATOM 1561 C CA . ASN A 1 193 ? -1.810 -1.621 -24.364 1.00 60.72 193 ASN A CA 1
ATOM 1562 C C . ASN A 1 193 ? -1.601 -1.055 -25.779 1.00 60.72 193 ASN A C 1
ATOM 1564 O O . ASN A 1 193 ? -0.483 -0.814 -26.231 1.00 60.72 193 ASN A O 1
ATOM 1568 N N . VAL A 1 194 ? -2.712 -0.834 -26.481 1.00 63.41 194 VAL A N 1
ATOM 1569 C CA . VAL A 1 194 ? -2.824 -0.178 -27.787 1.00 63.41 194 VAL A CA 1
ATOM 1570 C C . VAL A 1 194 ? -2.716 1.347 -27.654 1.00 63.41 194 VAL A C 1
ATOM 1572 O O . VAL A 1 194 ? -2.193 1.997 -28.556 1.00 63.41 194 VAL A O 1
ATOM 1575 N N . LEU A 1 195 ?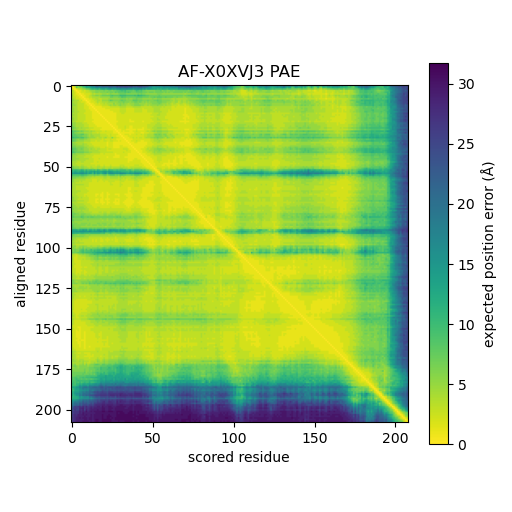 -3.153 1.926 -26.530 1.00 55.12 195 LEU A N 1
ATOM 1576 C CA . LEU A 1 195 ? -3.161 3.371 -26.267 1.00 55.12 195 LEU A CA 1
ATOM 1577 C C . LEU A 1 195 ? -1.760 3.974 -26.138 1.00 55.12 195 LEU A C 1
ATOM 1579 O O . LEU A 1 195 ? -1.588 5.130 -26.488 1.00 55.12 195 LEU A O 1
ATOM 1583 N N . ILE A 1 196 ? -0.743 3.223 -25.708 1.00 50.91 196 ILE A N 1
ATOM 1584 C CA . ILE A 1 196 ? 0.635 3.751 -25.621 1.00 50.91 196 ILE A CA 1
ATOM 1585 C C . ILE A 1 196 ? 1.287 3.817 -27.022 1.00 50.91 196 ILE A C 1
ATOM 1587 O O . ILE A 1 196 ? 2.276 4.512 -27.240 1.00 50.91 196 ILE A O 1
ATOM 1591 N N . LYS A 1 197 ? 0.682 3.186 -28.042 1.00 50.69 197 LYS A N 1
ATOM 1592 C CA . LYS A 1 197 ? 1.132 3.241 -29.443 1.00 50.69 197 LYS A CA 1
ATOM 1593 C C . LYS A 1 197 ? 0.427 4.364 -30.218 1.00 50.69 197 LYS A C 1
ATOM 1595 O O . LYS A 1 197 ? -0.204 4.114 -31.243 1.00 50.69 197 LYS A O 1
ATOM 1600 N N . TRP A 1 198 ? 0.554 5.616 -29.767 1.00 40.84 198 TRP A N 1
ATOM 1601 C CA . TRP A 1 198 ? -0.069 6.781 -30.427 1.00 40.84 198 TRP A CA 1
ATOM 1602 C C . TRP A 1 198 ? 0.415 7.058 -31.864 1.00 40.84 198 TRP A C 1
ATOM 1604 O O . TRP A 1 198 ? -0.180 7.877 -32.562 1.00 40.84 198 TRP A O 1
ATOM 1614 N N . THR A 1 199 ? 1.452 6.383 -32.363 1.00 44.22 199 THR A N 1
ATOM 1615 C CA . THR A 1 199 ? 2.058 6.725 -33.659 1.00 44.22 199 THR A CA 1
ATOM 1616 C C . THR A 1 199 ? 2.554 5.511 -34.434 1.00 44.22 199 THR A C 1
ATOM 1618 O O . THR A 1 199 ? 3.739 5.378 -34.714 1.00 44.22 199 THR A O 1
ATOM 1621 N N . VAL A 1 200 ? 1.649 4.647 -34.899 1.00 44.53 200 VAL A N 1
ATOM 1622 C CA . VAL A 1 200 ? 1.963 3.846 -36.096 1.00 44.53 200 VAL A CA 1
ATOM 1623 C C . VAL A 1 200 ? 0.757 3.724 -37.022 1.00 44.53 200 VAL A C 1
ATOM 1625 O O . VAL A 1 200 ? 0.244 2.640 -37.295 1.00 44.53 200 VAL A O 1
ATOM 1628 N N . VAL A 1 201 ? 0.329 4.854 -37.585 1.00 44.06 201 VAL A N 1
ATOM 1629 C CA . VAL A 1 201 ? -0.286 4.793 -38.913 1.00 44.06 201 VAL A CA 1
ATOM 1630 C C . VAL A 1 201 ? 0.842 4.434 -39.883 1.00 44.06 201 VAL A C 1
ATOM 1632 O O . VAL A 1 201 ? 1.639 5.288 -40.269 1.00 44.06 201 VAL A O 1
ATOM 1635 N N . LYS A 1 202 ? 0.954 3.156 -40.255 1.00 43.28 202 LYS A N 1
ATOM 1636 C CA . LYS A 1 202 ? 1.661 2.785 -41.487 1.00 43.28 202 LYS A CA 1
ATOM 1637 C C . LYS A 1 202 ? 0.856 3.406 -42.636 1.00 43.28 202 LYS A C 1
ATOM 1639 O O . LYS A 1 202 ? -0.244 2.943 -42.905 1.00 43.28 202 LYS A O 1
ATOM 1644 N N . ASP A 1 203 ? 1.405 4.459 -43.240 1.00 45.41 203 ASP A N 1
ATOM 1645 C CA . ASP A 1 203 ? 0.819 5.347 -44.262 1.00 45.41 203 ASP A CA 1
ATOM 1646 C C . ASP A 1 203 ? -0.261 6.340 -43.787 1.00 45.41 203 ASP A C 1
ATOM 1648 O O . ASP A 1 203 ? -1.460 6.065 -43.906 1.00 45.41 203 ASP A O 1
ATOM 1652 N N . PRO A 1 204 ? 0.115 7.563 -43.356 1.00 42.69 204 PRO A N 1
ATOM 1653 C CA . PRO A 1 204 ? -0.810 8.684 -43.422 1.00 42.69 204 PRO A CA 1
ATOM 1654 C C . PRO A 1 204 ? -1.074 8.989 -44.903 1.00 42.69 204 PRO A C 1
ATOM 1656 O O . PRO A 1 204 ? -0.308 9.690 -45.561 1.00 42.69 204 PRO A O 1
ATOM 1659 N N . GLN A 1 205 ? -2.152 8.436 -45.458 1.00 43.88 205 GLN A N 1
ATOM 1660 C CA . GLN A 1 205 ? -2.673 8.927 -46.732 1.00 43.88 205 GLN A CA 1
ATOM 1661 C C . GLN A 1 205 ? -3.047 10.406 -46.538 1.00 43.88 205 GLN A C 1
ATOM 1663 O O . GLN A 1 205 ? -3.768 10.716 -45.583 1.00 43.88 205 GLN A O 1
ATOM 1668 N N . PRO A 1 206 ? -2.563 11.330 -47.387 1.00 39.53 206 PRO A N 1
ATOM 1669 C CA . PRO A 1 206 ? -2.912 12.733 -47.256 1.00 39.53 206 PRO A CA 1
ATOM 1670 C C . PRO A 1 206 ? -4.421 12.884 -47.455 1.00 39.53 206 PRO A C 1
ATOM 1672 O O . PRO A 1 206 ? -4.977 12.453 -48.467 1.00 39.53 206 PRO A O 1
ATOM 1675 N N . VAL A 1 207 ? -5.083 13.478 -46.465 1.00 50.50 207 VAL A N 1
ATOM 1676 C CA . VAL A 1 207 ? -6.475 13.909 -46.590 1.00 50.50 207 VAL A CA 1
ATOM 1677 C C . VAL A 1 207 ? -6.496 15.045 -47.618 1.00 50.50 207 VAL A C 1
ATOM 1679 O O . VAL A 1 207 ? -5.755 16.016 -47.459 1.00 50.50 207 VAL A O 1
ATOM 1682 N N . GLN A 1 208 ? -7.273 14.880 -48.695 1.00 41.47 208 GLN A N 1
ATOM 1683 C CA . GLN A 1 208 ? -7.597 15.966 -49.630 1.00 41.47 208 GLN A CA 1
ATOM 1684 C C . GLN A 1 208 ? -8.517 16.994 -48.979 1.00 41.47 208 GLN A C 1
ATOM 1686 O O . GLN A 1 208 ? -9.432 16.567 -48.239 1.00 41.47 208 GLN A O 1
#

Radius of gyration: 21.5 Å; Cα contacts (8 Å, |Δi|>4): 223; chains: 1; bounding box: 43×34×76 Å

Foldseek 3Di:
DPLLDQPPDDADDQDLVVVLVVCVVQPFAPPPPPQFTADPVRHTQEFEEEEEPDPCVQVVQVVVQVSCSSNRHHYDYDYDHPVVVLVCQPDPVVGDYYDDDDDADPDCLLVLVLQDCVVNVVVSHSLNHYDVVSNVLSVVLVPDPDPVVSSVSSSVNVVVCSVVCSDDDDDDDQDDDDDDPVPDDDPDCPRSDPVVCPDDPPDPDDDD

Sequence (208 aa):
MGDWVNADLVPIPFDPDEGNRILEEAGYEDSDGDGIREDADGNPLEYRLYADEIGTQARILEIISDGLADIGISAPPTLMDGDAMYDLLEPDWDFDMIYWGWGWDPDPDFAVFCFTCQSIEDWLSDCGYCNEEYDAIYLEQGITIDEEERRELIWEAQEILFNDRPYINLNYPPTIQAWRSDRFTFTDFSAGNVLIKWTVVKDPQPVQ

Organism: NCBI:txid412755

Mean predicted aligned error: 7.32 Å

Solvent-accessible surface area (backbone atoms only — not comparable to full-atom values): 12870 Å² total; per-residue (Å²): 89,79,89,58,58,57,82,85,70,73,81,82,75,93,49,62,70,59,51,38,50,54,38,50,77,72,51,38,44,55,86,87,70,84,61,47,19,18,45,91,87,67,50,64,45,67,45,52,28,38,31,45,72,48,95,65,40,66,63,51,37,49,55,53,26,54,60,36,43,75,55,19,30,45,31,66,68,40,73,38,58,56,69,66,53,52,58,28,36,51,94,70,47,69,68,73,41,74,59,82,82,83,87,79,56,82,62,57,65,70,66,59,44,36,52,20,53,64,19,46,81,68,75,54,24,77,74,70,48,66,43,75,68,52,38,52,41,54,58,48,38,74,71,47,83,52,68,66,64,26,38,52,38,49,29,51,48,49,50,51,45,66,73,71,44,85,62,82,87,86,80,82,81,81,74,83,84,86,78,59,74,92,81,53,85,79,93,76,62,91,79,67,51,72,78,81,57,83,78,72,72,85,71,79,72,82,82,128

Secondary structure (DSSP, 8-state):
-GGGS-TT-PPPP--HHHHHHHHHHTT-B-SSSSS--B-TTS-B-B--EEEE--TTHHHHHHHHHHHHHTTT-B--EEEE-HHHHHHHHTTT---SEEE------SS-HHHHHTTSHHHHHTT--SS----HHHHHHHHHHTT---HHHHHHHHHHHHHHHHHH-S--------------TTT---S--TTS-STT-TT--S--PPP-